Protein AF-0000000078268542 (afdb_homodimer)

Sequence (374 aa):
MSIPTPPLPGRAFLSVLSARRDEVWPELRPCLEEIMGRIDYESQPIPFNRTSYYDSELGTPIFRYILSFERPLPLDGLAEIKLGTNRLETRWAHDGRRLFNLDPGYITQERLVLATGKNFTHRVYLSLGIWADLTLIFQQGDWCDLPWTFPDYAAPEVKKHLTRIRDMYRDSLKHLTSSEDTPCPKVMSIPTPPLPGRAFLSVLSARRDEVWPELRPCLEEIMGRIDYESQPIPFNRTSYYDSELGTPIFRYILSFERPLPLDGLAEIKLGTNRLETRWAHDGRRLFNLDPGYITQERLVLATGKNFTHRVYLSLGIWADLTLIFQQGDWCDLPWTFPDYAAPEVKKHLTRIRDMYRDSLKHLTSSEDTPCPKV

Secondary structure (DSSP, 8-state):
-----PPPPEEEEEEEEES-HHHHHHHHHHHHHHHH--EEEEPPPEE--S--TTHHHH-SS-EEEEEEEEEEE-GGGHHHHHHHHHHHHHHH-BTTB-SEEEEEEEE-SSEEEEEESS--TT-EEEETTEEEEEEEEEETTEEEE-TT--HHHHSHHHHHHHHHHHHHHHHHHHHHHHTT-------/-----PPPPEEEEEEEEES-HHHHHHHHHHHHHHHH--EEEEPPPEE--S--TTHHHH-SS-EEEEEEEEEEE-GGGHHHHHHHHHHHHHHH-BTTB-SEEEEEEEE-SSEEEEEESS--TT-EEEETTEEEEEEEEEETTEEEE-TT--HHHHSHHHHHHHHHHHHHHHHHHHHHHHTT-------

pLDDT: mean 92.36, std 14.66, range [20.88, 98.94]

Organism: Desulfomicrobium norvegicum (strain DSM 1741 / NCIMB 8310) (NCBI:txid52561)

Radius of gyration: 23.14 Å; Cα contacts (8 Å, |Δi|>4): 693; chains: 2; bounding box: 66×66×57 Å

InterPro domains:
  IPR025529 Protein of unknown function DUF4416 [PF14385] (11-169)

Solvent-accessible surface area (backbone atoms only — not comparable to full-atom values): 20453 Å² total; per-residue (Å²): 131,71,68,57,47,76,71,78,56,24,32,33,31,34,41,35,37,26,38,48,51,86,77,45,40,82,64,46,51,61,55,50,29,70,72,51,30,54,72,72,44,69,54,70,83,35,82,50,76,88,61,68,83,53,38,85,45,36,38,75,71,34,28,32,36,46,35,33,27,67,40,73,29,54,65,68,46,48,46,60,51,39,52,52,46,49,50,53,36,59,71,60,34,52,96,87,24,34,53,44,48,73,45,36,33,32,36,45,87,30,27,36,37,35,48,38,32,60,90,52,57,82,43,46,68,51,43,91,21,23,21,35,37,76,39,33,30,44,54,97,90,37,81,39,77,46,98,78,38,51,66,73,65,65,31,69,78,47,44,53,52,51,51,53,53,40,52,52,45,58,58,53,50,58,59,59,68,63,63,62,77,64,76,74,77,84,126,130,71,69,56,48,77,72,79,56,25,33,34,32,35,41,36,36,26,39,49,51,84,76,45,42,82,64,45,51,60,54,50,29,70,74,51,30,54,72,73,43,69,54,69,81,35,81,51,78,89,62,68,83,55,38,87,46,36,38,75,70,34,30,33,36,46,36,33,28,66,41,73,28,54,65,69,46,50,45,60,51,38,52,51,45,50,51,53,35,60,71,60,33,52,97,86,24,34,54,46,48,73,45,36,33,35,37,45,89,30,28,36,35,35,48,36,33,61,90,53,58,82,43,47,67,50,42,92,22,24,22,35,36,76,41,32,29,44,54,94,91,38,82,40,77,45,97,79,38,51,67,74,66,64,31,67,77,46,44,53,53,50,51,52,52,39,52,53,44,57,57,52,49,60,58,59,68,62,61,61,77,62,77,74,75,84,125

Nearest PDB structures (foldseek):
  5etl-assembly2_B  TM=6.895E-01  e=1.664E-02  Escherichia coli
  5etl-assembly1_A  TM=6.608E-01  e=1.565E-02  Escherichia coli
  1cbk-assembly1_B  TM=5.691E-01  e=1.060E-01  Haemophilus influenzae
  5etl-assembly2_B  TM=6.899E-01  e=2.531E-02  Escherichia coli
  1cbk-assembly1_B  TM=5.692E-01  e=1.074E-01  Haemophilus influenzae

Foldseek 3Di:
DDDDDFDWFFWKKKKKKAAPCVVCVVPVQVLLCVLRNHWDDKDDWAFDDPDCVQCVQRNDDMTIMMIIHDDTHRQLCQQVSVVSVVVVQVVCGDPNGGRMDMWMWGDELFFTKTKDLDDDPQWDDRDPSIIIDGQWTDDPHATDGDPPHDVVCVDPVNRVVSSVVNVVRVVVVVVVVVPPPPDDPDD/DDDDDFDFFFWKKKKKKAAPCVVCVVPVQVLLCVLRNHWDDKDDWAFDDPDCVQCVQRNDDMTMMMIIHDDTHRQLCQQVSVVSVVVVQVVCGDPNGGRMDMWMWGDELFFTKTKDLDDDPQWDDRDPSIIIDRQWTDDPHATDGDPPHDVVCVDPVNRVVSSVVNVVRVVVVVVVVVPPPPDDPPD

Structure (mmCIF, N/CA/C/O backbone):
data_AF-0000000078268542-model_v1
#
loop_
_entity.id
_entity.type
_entity.pdbx_description
1 polymer 'DUF4416 domain-containing protein'
#
loop_
_atom_site.group_PDB
_atom_site.id
_atom_site.type_symbol
_atom_site.label_atom_id
_atom_site.label_alt_id
_atom_site.label_comp_id
_atom_site.label_asym_id
_atom_site.label_entity_id
_atom_site.label_seq_id
_atom_site.pdbx_PDB_ins_code
_atom_site.Cartn_x
_atom_site.Cartn_y
_atom_site.Cartn_z
_atom_site.occupancy
_atom_site.B_iso_or_equiv
_atom_site.auth_seq_id
_atom_site.auth_comp_id
_atom_site.auth_asym_id
_atom_site.auth_atom_id
_atom_site.pdbx_PDB_model_num
ATOM 1 N N . MET A 1 1 ? -13.594 16.312 4.277 1 78.56 1 MET A N 1
ATOM 2 C CA . MET A 1 1 ? -12.781 15.219 4.809 1 78.56 1 MET A CA 1
ATOM 3 C C . MET A 1 1 ? -13.266 13.875 4.27 1 78.56 1 MET A C 1
ATOM 5 O O . MET A 1 1 ? -14.469 13.664 4.094 1 78.56 1 MET A O 1
ATOM 9 N N . SER A 1 2 ? -12.234 13.078 3.82 1 79.12 2 SER A N 1
ATOM 10 C CA . SER A 1 2 ? -12.664 11.766 3.35 1 79.12 2 SER A CA 1
ATOM 11 C C . SER A 1 2 ? -13.156 10.898 4.504 1 79.12 2 SER A C 1
ATOM 13 O O . SER A 1 2 ? -12.594 10.938 5.602 1 79.12 2 SER A O 1
ATOM 15 N N . ILE A 1 3 ? -14.273 10.289 4.34 1 84.94 3 ILE A N 1
ATOM 16 C CA . ILE A 1 3 ? -14.812 9.344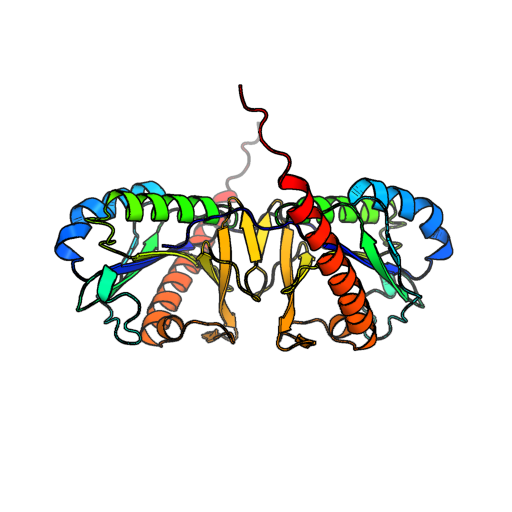 5.312 1 84.94 3 ILE A CA 1
ATOM 17 C C . ILE A 1 3 ? -14.359 7.93 4.969 1 84.94 3 ILE A C 1
ATOM 19 O O . ILE A 1 3 ? -14.734 7.383 3.932 1 84.94 3 ILE A O 1
ATOM 23 N N . PRO A 1 4 ? -13.562 7.367 5.875 1 93.06 4 PRO A N 1
ATOM 24 C CA . PRO A 1 4 ? -13.078 6.012 5.613 1 93.06 4 PRO A CA 1
ATOM 25 C C . PRO A 1 4 ? -14.203 4.988 5.523 1 93.06 4 PRO A C 1
ATOM 27 O O . PRO A 1 4 ? -15.094 4.969 6.375 1 93.06 4 PRO A O 1
ATOM 30 N N . THR A 1 5 ? -14.234 4.273 4.473 1 93.81 5 THR A N 1
ATOM 31 C CA . THR A 1 5 ? -15.188 3.189 4.258 1 93.81 5 THR A CA 1
ATOM 32 C C . THR A 1 5 ? -14.469 1.923 3.795 1 93.81 5 THR A C 1
ATOM 34 O O . THR A 1 5 ? -13.523 1.99 3.008 1 93.81 5 THR A O 1
ATOM 37 N N . PRO A 1 6 ? -14.984 0.835 4.355 1 93.69 6 PRO A N 1
ATOM 38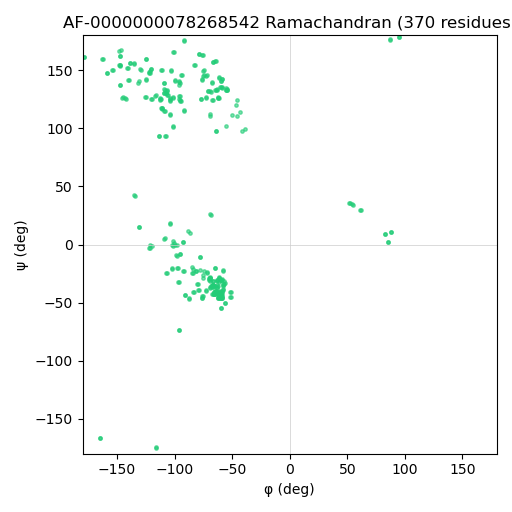 C CA . PRO A 1 6 ? -14.383 -0.399 3.842 1 93.69 6 PRO A CA 1
ATOM 39 C C . PRO A 1 6 ? -14.578 -0.568 2.336 1 93.69 6 PRO A C 1
ATOM 41 O O . PRO A 1 6 ? -15.672 -0.314 1.82 1 93.69 6 PRO A O 1
ATOM 44 N N . PRO A 1 7 ? -13.609 -0.925 1.68 1 96.38 7 PRO A N 1
ATOM 45 C CA . PRO A 1 7 ? -13.742 -1.131 0.235 1 96.38 7 PRO A CA 1
ATOM 46 C C . PRO A 1 7 ? -14.398 -2.465 -0.113 1 96.38 7 PRO A C 1
ATOM 48 O O . PRO A 1 7 ? -14.516 -3.346 0.743 1 96.38 7 PRO A O 1
ATOM 51 N N . LEU A 1 8 ? -14.836 -2.555 -1.343 1 96.25 8 LEU A N 1
ATOM 52 C CA . LEU A 1 8 ? -15.203 -3.861 -1.875 1 96.25 8 LEU A CA 1
ATOM 53 C C . LEU A 1 8 ? -14.008 -4.805 -1.89 1 96.25 8 LEU A C 1
ATOM 55 O O . LEU A 1 8 ? -12.867 -4.367 -2.09 1 96.25 8 LEU A O 1
ATOM 59 N N . PRO A 1 9 ? -14.258 -6.09 -1.61 1 97.44 9 PRO A N 1
ATOM 60 C CA . PRO A 1 9 ? -13.148 -7.039 -1.735 1 97.44 9 PRO A CA 1
ATOM 61 C C . PRO A 1 9 ? -12.641 -7.164 -3.168 1 97.44 9 PRO A C 1
ATOM 63 O O . PRO A 1 9 ? -13.312 -6.734 -4.109 1 97.44 9 PRO A O 1
ATOM 66 N N . GLY A 1 10 ? -11.414 -7.605 -3.354 1 98.12 10 GLY A N 1
ATOM 67 C CA . GLY A 1 10 ? -10.859 -7.906 -4.664 1 98.12 10 GLY A CA 1
ATOM 68 C C . GLY A 1 10 ? -11.047 -9.359 -5.074 1 98.12 10 GLY A C 1
ATOM 69 O O . GLY A 1 10 ? -11.617 -10.148 -4.324 1 98.12 10 GLY A O 1
ATOM 70 N N . ARG A 1 11 ? -10.633 -9.586 -6.281 1 98 11 ARG A N 1
ATOM 71 C CA . ARG A 1 11 ? -10.555 -10.953 -6.785 1 98 11 ARG A CA 1
ATOM 72 C C . ARG A 1 11 ? -9.156 -11.531 -6.605 1 98 11 ARG A C 1
ATOM 74 O O . ARG A 1 11 ? -8.172 -10.945 -7.074 1 98 11 ARG A O 1
ATOM 81 N N . ALA A 1 12 ? -9.133 -12.703 -5.883 1 98.56 12 ALA A N 1
ATOM 82 C CA . ALA A 1 12 ? -7.832 -13.328 -5.664 1 98.56 12 ALA A CA 1
ATOM 83 C C . ALA A 1 12 ? -7.215 -13.789 -6.984 1 98.56 12 ALA A C 1
ATOM 85 O O . ALA A 1 12 ? -7.906 -14.352 -7.836 1 98.56 12 ALA A O 1
ATOM 86 N N . PHE A 1 13 ? -6.031 -13.484 -7.168 1 98.69 13 PHE A N 1
ATOM 87 C CA . PHE A 1 13 ? -5.219 -13.758 -8.344 1 98.69 13 PHE A CA 1
ATOM 88 C C . PHE A 1 13 ? -3.951 -14.516 -7.969 1 98.69 13 PHE A C 1
ATOM 90 O O . PHE A 1 13 ? -3.359 -14.258 -6.918 1 98.69 13 PHE A O 1
ATOM 97 N N . LEU A 1 14 ? -3.498 -15.477 -8.781 1 98.88 14 LEU A N 1
ATOM 98 C CA . LEU A 1 14 ? -2.232 -16.172 -8.555 1 98.88 14 LEU A CA 1
ATOM 99 C C . LEU A 1 14 ? -1.528 -16.453 -9.875 1 98.88 14 LEU A C 1
ATOM 101 O O . LEU A 1 14 ? -2.135 -16.984 -10.805 1 98.88 14 LEU A O 1
ATOM 105 N N . SER A 1 15 ? -0.326 -16.031 -9.984 1 98.75 15 SER A N 1
ATOM 106 C CA . SER A 1 15 ? 0.572 -16.484 -11.047 1 98.75 15 SER A CA 1
ATOM 107 C C . SER A 1 15 ? 1.457 -17.625 -10.578 1 98.75 15 SER A C 1
ATOM 109 O O . SER A 1 15 ? 2.143 -17.516 -9.555 1 98.75 15 SER A O 1
ATOM 111 N N . VAL A 1 16 ? 1.424 -18.719 -11.266 1 98.25 16 VAL A N 1
ATOM 112 C CA . VAL A 1 16 ? 2.217 -19.906 -10.945 1 98.25 16 VAL A CA 1
ATOM 113 C C . VAL A 1 16 ? 3.277 -20.125 -12.023 1 98.25 16 VAL A C 1
ATOM 115 O O . VAL A 1 16 ? 2.965 -20.141 -13.219 1 98.25 16 VAL A O 1
ATOM 118 N N . LEU A 1 17 ? 4.48 -20.219 -11.648 1 97.5 17 LEU A N 1
ATOM 119 C CA . LEU A 1 17 ? 5.559 -20.656 -12.531 1 97.5 17 LEU A CA 1
ATOM 120 C C . LEU A 1 17 ? 6.023 -22.062 -12.172 1 97.5 17 LEU A C 1
ATOM 122 O O . LEU A 1 17 ? 6.273 -22.359 -11 1 97.5 17 LEU A O 1
ATOM 126 N N . SER A 1 18 ? 6.109 -22.875 -13.102 1 96.56 18 SER A N 1
ATOM 127 C CA . SER A 1 18 ? 6.574 -24.25 -12.859 1 96.56 18 SER A CA 1
ATOM 128 C C . SER A 1 18 ? 7.098 -24.891 -14.133 1 96.56 18 SER A C 1
ATOM 130 O O . SER A 1 18 ? 6.574 -24.625 -15.227 1 96.56 18 SER A O 1
ATOM 132 N N . ALA A 1 19 ? 8.086 -25.766 -13.984 1 95.75 19 ALA A N 1
ATOM 133 C CA . ALA A 1 19 ? 8.57 -26.578 -15.086 1 95.75 19 ALA A CA 1
ATOM 134 C C . ALA A 1 19 ? 7.961 -27.984 -15.047 1 95.75 19 ALA A C 1
ATOM 136 O O . ALA A 1 19 ? 8.07 -28.75 -16.016 1 95.75 19 ALA A O 1
ATOM 137 N N . ARG A 1 20 ? 7.273 -28.328 -13.992 1 93.06 20 ARG A N 1
ATOM 138 C CA . ARG A 1 20 ? 6.77 -29.688 -13.789 1 93.06 20 ARG A CA 1
ATOM 139 C C . ARG A 1 20 ? 5.32 -29.672 -13.312 1 93.06 20 ARG A C 1
ATOM 141 O O . ARG A 1 20 ? 4.965 -30.359 -12.352 1 93.06 20 ARG A O 1
ATOM 148 N N . ARG A 1 21 ? 4.605 -28.828 -13.938 1 92.06 21 ARG A N 1
ATOM 149 C CA . ARG A 1 21 ? 3.227 -28.594 -13.523 1 92.06 21 ARG A CA 1
ATOM 150 C C . ARG A 1 21 ? 2.455 -29.906 -13.414 1 92.06 21 ARG A C 1
ATOM 152 O O . ARG A 1 21 ? 1.755 -30.125 -12.43 1 92.06 21 ARG A O 1
ATOM 159 N N . ASP A 1 22 ? 2.539 -30.797 -14.328 1 92.62 22 ASP A N 1
ATOM 160 C CA . ASP A 1 22 ? 1.773 -32.031 -14.367 1 92.62 22 ASP A CA 1
ATOM 161 C C . ASP A 1 22 ? 2.076 -32.906 -13.141 1 92.62 22 ASP A C 1
ATOM 163 O O . ASP A 1 22 ? 1.203 -33.625 -12.656 1 92.62 22 ASP A O 1
ATOM 167 N N . GLU A 1 23 ? 3.232 -32.781 -12.641 1 92.88 23 GLU A N 1
ATOM 168 C CA . GLU A 1 23 ? 3.654 -33.562 -11.5 1 92.88 23 GLU A CA 1
ATOM 169 C C . GLU A 1 23 ? 3.113 -33 -10.195 1 92.88 23 GLU A C 1
ATOM 171 O O . GLU A 1 23 ? 2.73 -33.75 -9.289 1 92.88 23 GLU A O 1
ATOM 176 N N . VAL A 1 24 ? 3.008 -31.688 -10.141 1 93.88 24 VAL A N 1
ATOM 177 C CA . VAL A 1 24 ? 2.754 -31.062 -8.844 1 93.88 24 VAL A CA 1
ATOM 178 C C . VAL A 1 24 ? 1.282 -30.672 -8.742 1 93.88 24 VAL A C 1
ATOM 180 O O . VAL A 1 24 ? 0.736 -30.578 -7.637 1 93.88 24 VAL A O 1
ATOM 183 N N . TRP A 1 25 ? 0.607 -30.547 -9.836 1 95.94 25 TRP A N 1
ATOM 184 C CA . TRP A 1 25 ? -0.695 -29.891 -9.883 1 95.94 25 TRP A CA 1
ATOM 185 C C . TRP A 1 25 ? -1.741 -30.703 -9.125 1 95.94 25 TRP A C 1
ATOM 187 O O . TRP A 1 25 ? -2.557 -30.141 -8.391 1 95.94 25 TRP A O 1
ATOM 197 N N . PRO A 1 26 ? -1.771 -32 -9.258 1 96.44 26 PRO A N 1
ATOM 198 C CA . PRO A 1 26 ? -2.809 -32.781 -8.578 1 96.44 26 PRO A CA 1
ATOM 199 C C . PRO A 1 26 ? -2.82 -32.531 -7.066 1 96.44 26 PRO A C 1
ATOM 201 O O . PRO A 1 26 ? -3.887 -32.531 -6.445 1 96.44 26 PRO A O 1
ATOM 204 N N . GLU A 1 27 ? -1.685 -32.281 -6.496 1 95.75 27 GLU A N 1
ATOM 205 C CA . GLU A 1 27 ? -1.594 -32.094 -5.051 1 95.75 27 GLU A CA 1
ATOM 206 C C . GLU A 1 27 ? -1.601 -30.594 -4.703 1 95.75 27 GLU A C 1
ATOM 208 O O . GLU A 1 27 ? -2.1 -30.203 -3.646 1 95.75 27 GLU A O 1
ATOM 213 N N . LEU A 1 28 ? -1.061 -29.812 -5.57 1 97.19 28 LEU A N 1
ATOM 214 C CA . LEU A 1 28 ? -0.934 -28.375 -5.305 1 97.19 28 LEU A CA 1
ATOM 215 C C . LEU A 1 28 ? -2.291 -27.688 -5.395 1 97.19 28 LEU A C 1
ATOM 217 O O . LEU A 1 28 ? -2.6 -26.812 -4.582 1 97.19 28 LEU A O 1
ATOM 221 N N . ARG A 1 29 ? -3.098 -28.078 -6.352 1 97.81 29 ARG A N 1
ATOM 222 C CA . ARG A 1 29 ? -4.371 -27.422 -6.621 1 97.81 29 ARG A CA 1
ATOM 223 C C . ARG A 1 29 ? -5.258 -27.406 -5.383 1 97.81 29 ARG A C 1
ATOM 225 O O . ARG A 1 29 ? -5.723 -26.344 -4.953 1 97.81 29 ARG A O 1
ATOM 232 N N . PRO A 1 30 ? -5.473 -28.578 -4.688 1 98.19 30 PRO A N 1
ATOM 233 C CA . PRO A 1 30 ? -6.309 -28.531 -3.486 1 98.19 30 PRO A CA 1
ATOM 234 C C . PRO A 1 30 ? -5.715 -27.672 -2.381 1 98.19 30 PRO A C 1
ATOM 236 O O . PRO A 1 30 ? -6.453 -27.062 -1.6 1 98.19 30 PRO A O 1
ATOM 239 N N . CYS A 1 31 ? -4.441 -27.594 -2.299 1 98.19 31 CYS A N 1
ATOM 240 C CA . CYS A 1 31 ? -3.791 -26.75 -1.303 1 98.19 31 CYS A CA 1
ATOM 241 C C . CYS A 1 31 ? -4.066 -25.266 -1.568 1 98.19 31 CYS A C 1
ATOM 243 O O . CYS A 1 31 ? -4.355 -24.516 -0.641 1 98.19 31 CYS A O 1
ATOM 245 N N . LEU A 1 32 ? -3.98 -24.891 -2.854 1 98.56 32 LEU A N 1
ATOM 246 C CA . LEU A 1 32 ? -4.262 -23.516 -3.238 1 98.56 32 LEU A CA 1
ATOM 247 C C . LEU A 1 32 ? -5.715 -23.156 -2.951 1 98.56 32 LEU A C 1
ATOM 249 O O . LEU A 1 32 ? -6.004 -22.062 -2.465 1 98.56 32 LEU A O 1
ATOM 253 N N . GLU A 1 33 ? -6.605 -24.094 -3.225 1 98.69 33 GLU A N 1
ATOM 254 C CA . GLU A 1 33 ? -8.031 -23.859 -3.018 1 98.69 33 GLU A CA 1
ATOM 255 C C . GLU A 1 33 ? -8.367 -23.766 -1.532 1 98.69 33 GLU A C 1
ATOM 257 O O . GLU A 1 33 ? -9.297 -23.062 -1.143 1 98.69 33 GLU A O 1
ATOM 262 N N . GLU A 1 34 ? -7.617 -24.422 -0.742 1 98 34 GLU A N 1
ATOM 263 C CA . GLU A 1 34 ? -7.781 -24.297 0.703 1 98 34 GLU A CA 1
ATOM 264 C C . GLU A 1 34 ? -7.414 -22.891 1.181 1 98 34 GLU A C 1
ATOM 266 O O . GLU A 1 34 ? -8.062 -22.344 2.076 1 98 34 GLU A O 1
ATOM 271 N N . ILE A 1 35 ? -6.445 -22.328 0.547 1 97.81 35 ILE A N 1
ATOM 272 C CA . ILE A 1 35 ? -5.922 -21.031 0.96 1 97.81 35 ILE A CA 1
ATOM 273 C C . ILE A 1 35 ? -6.785 -19.922 0.379 1 97.81 35 ILE A C 1
ATOM 275 O O . ILE A 1 35 ? -7.109 -18.953 1.072 1 97.81 35 ILE A O 1
ATOM 279 N N . MET A 1 36 ? -7.238 -20.047 -0.905 1 98.06 36 MET A N 1
ATOM 280 C CA . MET A 1 36 ? -7.773 -18.875 -1.612 1 98.06 36 MET A CA 1
ATOM 281 C C . MET A 1 36 ? -9.203 -19.141 -2.074 1 98.06 36 MET A C 1
ATOM 283 O O . MET A 1 36 ? -9.867 -18.234 -2.572 1 98.06 36 MET A O 1
ATOM 287 N N . GLY A 1 37 ? -9.719 -20.344 -1.847 1 97.56 37 GLY A N 1
ATOM 288 C CA . GLY A 1 37 ? -11.031 -20.703 -2.357 1 97.56 37 GLY A CA 1
ATOM 289 C C . GLY A 1 37 ? -10.969 -21.438 -3.689 1 97.56 37 GLY A C 1
ATOM 290 O O . GLY A 1 37 ? -9.883 -21.625 -4.25 1 97.56 37 GLY A O 1
ATOM 291 N N . ARG A 1 38 ? -12.078 -21.812 -4.191 1 98.12 38 ARG A N 1
ATOM 292 C CA . ARG A 1 38 ? -12.18 -22.594 -5.414 1 98.12 38 ARG A CA 1
ATOM 293 C C . ARG A 1 38 ? -11.633 -21.828 -6.613 1 98.12 38 ARG A C 1
ATOM 295 O O . ARG A 1 38 ? -11.945 -20.656 -6.801 1 98.12 38 ARG A O 1
ATOM 302 N N . ILE A 1 39 ? -10.812 -22.5 -7.41 1 98.62 39 ILE A N 1
ATOM 303 C CA . ILE A 1 39 ? -10.305 -21.922 -8.648 1 98.62 39 ILE A CA 1
ATOM 304 C C . ILE A 1 39 ? -11.414 -21.859 -9.695 1 98.62 39 ILE A C 1
ATOM 306 O O . ILE A 1 39 ? -12.039 -22.891 -10.008 1 98.62 39 ILE A O 1
ATOM 310 N N . ASP A 1 40 ? -11.656 -20.688 -10.25 1 98.12 40 ASP A N 1
ATOM 311 C CA . ASP A 1 40 ? -12.742 -20.562 -11.211 1 98.12 40 ASP A CA 1
ATOM 312 C C . ASP A 1 40 ? -12.227 -20.094 -12.57 1 98.12 40 ASP A C 1
ATOM 314 O O . ASP A 1 40 ? -13.008 -19.875 -13.5 1 98.12 40 ASP A O 1
ATOM 318 N N . TYR A 1 41 ? -10.984 -19.859 -12.703 1 98.69 41 TYR A N 1
ATOM 319 C CA . TYR A 1 41 ? -10.312 -19.547 -13.961 1 98.69 41 TYR A CA 1
ATOM 320 C C . TYR A 1 41 ? -8.883 -20.078 -13.961 1 98.69 41 TYR A C 1
ATOM 322 O O . TYR A 1 41 ? -8.172 -19.969 -12.961 1 98.69 41 TYR A O 1
ATOM 330 N N . GLU A 1 42 ? -8.469 -20.609 -14.938 1 98.38 42 GLU A N 1
ATOM 331 C CA . GLU A 1 42 ? -7.113 -21.109 -15.172 1 98.38 42 GLU A CA 1
ATOM 332 C C . GLU A 1 42 ? -6.699 -20.938 -16.625 1 98.38 42 GLU A C 1
ATOM 334 O O . GLU A 1 42 ? -7.402 -21.391 -17.531 1 98.38 42 GLU A O 1
ATOM 339 N N . SER A 1 43 ? -5.637 -20.328 -16.828 1 98.5 43 SER A N 1
ATOM 340 C CA . SER A 1 43 ? -5.164 -20.109 -18.188 1 98.5 43 SER A CA 1
ATOM 341 C C . SER A 1 43 ? -4.582 -21.391 -18.781 1 98.5 43 SER A C 1
ATOM 343 O O . SER A 1 43 ? -4.266 -22.328 -18.047 1 98.5 43 SER A O 1
ATOM 345 N N . GLN A 1 44 ? -4.457 -21.359 -20.156 1 96.88 44 GLN A N 1
ATOM 346 C CA . GLN A 1 44 ? -3.527 -22.281 -20.797 1 96.88 44 GLN A CA 1
ATOM 347 C C . GLN A 1 44 ? -2.082 -21.953 -20.438 1 96.88 44 GLN A C 1
ATOM 349 O O . GLN A 1 44 ? -1.792 -20.859 -19.969 1 96.88 44 GLN A O 1
ATOM 354 N N . PRO A 1 45 ? -1.192 -22.969 -20.562 1 97.38 45 PRO A N 1
ATOM 355 C CA . PRO A 1 45 ? 0.21 -22.672 -20.266 1 97.38 45 PRO A CA 1
ATOM 356 C C . PRO A 1 45 ? 0.76 -21.5 -21.078 1 97.38 45 PRO A C 1
ATOM 358 O O . PRO A 1 45 ? 0.506 -21.406 -22.281 1 97.38 45 PRO A O 1
ATOM 361 N N . ILE A 1 46 ? 1.428 -20.594 -20.406 1 97.31 46 ILE A N 1
ATOM 362 C CA . ILE A 1 46 ? 2.105 -19.469 -21.047 1 97.31 46 ILE A CA 1
ATOM 363 C C . ILE A 1 46 ? 3.617 -19.641 -20.938 1 97.31 46 ILE A C 1
ATOM 365 O O . ILE A 1 46 ? 4.168 -19.672 -19.828 1 97.31 46 ILE A O 1
ATOM 369 N N . PRO A 1 47 ? 4.266 -19.766 -22.047 1 96.19 47 PRO A N 1
ATOM 370 C CA . PRO A 1 47 ? 5.719 -19.906 -21.969 1 96.19 47 PRO A CA 1
ATOM 371 C C . PRO A 1 47 ? 6.367 -18.75 -21.188 1 96.19 47 PRO A C 1
ATOM 373 O O . PRO A 1 47 ? 6.016 -17.594 -21.391 1 96.19 47 PRO A O 1
ATOM 376 N N . PHE A 1 48 ? 7.242 -19.078 -20.281 1 96.06 48 PHE A N 1
ATOM 377 C CA . PHE A 1 48 ? 7.984 -18.109 -19.5 1 96.06 48 PHE A CA 1
ATOM 378 C C . PHE A 1 48 ? 9.445 -18.047 -19.938 1 96.06 48 PHE A C 1
ATOM 380 O O . PHE A 1 48 ? 10.281 -18.797 -19.422 1 96.06 48 PHE A O 1
ATOM 387 N N . ASN A 1 49 ? 9.789 -17.156 -20.828 1 90.06 49 ASN A N 1
ATOM 388 C CA . ASN A 1 49 ? 11.117 -17.109 -21.438 1 90.06 49 ASN A CA 1
ATOM 389 C C . ASN A 1 49 ? 11.711 -15.711 -21.391 1 90.06 49 ASN A C 1
ATOM 391 O O . ASN A 1 49 ? 12.664 -15.414 -22.109 1 90.06 49 ASN A O 1
ATOM 395 N N . ARG A 1 50 ? 11.188 -14.812 -20.609 1 86.5 50 ARG A N 1
ATOM 396 C CA . ARG A 1 50 ? 11.641 -13.422 -20.562 1 86.5 50 ARG A CA 1
ATOM 397 C C . ARG A 1 50 ? 12.844 -13.273 -19.641 1 86.5 50 ARG A C 1
ATOM 399 O O . ARG A 1 50 ? 13.547 -12.258 -19.688 1 86.5 50 ARG A O 1
ATOM 406 N N . THR A 1 51 ? 13.008 -14.203 -18.766 1 86.31 51 THR A N 1
ATOM 407 C CA . THR A 1 51 ? 14.117 -14.203 -17.812 1 86.31 51 THR A CA 1
ATOM 408 C C . THR A 1 51 ? 14.555 -15.633 -17.5 1 86.31 51 THR A C 1
ATOM 410 O O . THR A 1 51 ? 13.797 -16.578 -17.688 1 86.31 51 THR A O 1
ATOM 413 N N . SER A 1 52 ? 15.82 -15.703 -17.125 1 90 52 SER A N 1
ATOM 414 C CA . SER A 1 52 ? 16.312 -17 -16.672 1 90 52 SER A CA 1
ATOM 415 C C . SER A 1 52 ? 16.438 -17.047 -15.148 1 90 52 SER A C 1
ATOM 417 O O . SER A 1 52 ? 17.078 -17.938 -14.594 1 90 52 SER A O 1
ATOM 419 N N . TYR A 1 53 ? 15.789 -16.172 -14.547 1 89.06 53 TYR A N 1
ATOM 420 C CA . TYR A 1 53 ? 15.914 -15.945 -13.109 1 89.06 53 TYR A CA 1
ATOM 421 C C . TYR A 1 53 ? 15.578 -17.203 -12.328 1 89.06 53 TYR A C 1
ATOM 423 O O . TYR A 1 53 ? 16.25 -17.531 -11.344 1 89.06 53 TYR A O 1
ATOM 431 N N . TYR A 1 54 ? 14.578 -17.906 -12.797 1 91.94 54 TYR A N 1
ATOM 432 C CA . TYR A 1 54 ? 14.055 -19.031 -12.023 1 91.94 54 TYR A CA 1
ATOM 433 C C . TYR A 1 54 ? 14.586 -20.359 -12.562 1 91.94 54 TYR A C 1
ATOM 435 O O . TYR A 1 54 ? 14.305 -21.422 -11.992 1 91.94 54 TYR A O 1
ATOM 443 N N . ASP A 1 55 ? 15.414 -20.375 -13.555 1 92.75 55 ASP A N 1
ATOM 444 C CA . ASP A 1 55 ? 15.773 -21.594 -14.266 1 92.75 55 ASP A CA 1
ATOM 445 C C . ASP A 1 55 ? 16.469 -22.578 -13.336 1 92.75 55 ASP A C 1
ATOM 447 O O . ASP A 1 55 ? 16.172 -23.781 -13.367 1 92.75 55 ASP A O 1
ATOM 451 N N . SER A 1 56 ? 17.359 -22.047 -12.508 1 90 56 SER A N 1
ATOM 452 C CA . SER A 1 56 ? 18.156 -22.922 -11.656 1 90 56 SER A CA 1
ATOM 453 C C . SER A 1 56 ? 17.312 -23.578 -10.57 1 90 56 SER A C 1
ATOM 455 O O . SER A 1 56 ? 17.531 -24.734 -10.211 1 90 56 SER A O 1
ATOM 457 N N . GLU A 1 57 ? 16.297 -22.875 -10.211 1 90.69 57 GLU A N 1
ATOM 458 C CA . GLU A 1 57 ? 15.484 -23.375 -9.109 1 90.69 57 GLU A CA 1
ATOM 459 C C . GLU A 1 57 ? 14.344 -24.25 -9.609 1 90.69 57 GLU A C 1
ATOM 461 O O . GLU A 1 57 ? 14.141 -25.359 -9.109 1 90.69 57 GLU A O 1
ATOM 466 N N . LEU A 1 58 ? 13.664 -23.891 -10.625 1 93.62 58 LEU A N 1
ATOM 467 C CA . LEU A 1 58 ? 12.414 -24.531 -11.039 1 93.62 58 LEU A CA 1
ATOM 468 C C . LEU A 1 58 ? 12.664 -25.562 -12.125 1 93.62 58 LEU A C 1
ATOM 470 O O . LEU A 1 58 ? 11.812 -26.422 -12.375 1 93.62 58 LEU A O 1
ATOM 474 N N . GLY A 1 59 ? 13.797 -25.438 -12.797 1 92.25 59 GLY A N 1
ATOM 475 C CA . GLY A 1 59 ? 14.023 -26.219 -14.008 1 92.25 59 GLY A CA 1
ATOM 476 C C . GLY A 1 59 ? 13.484 -25.547 -15.258 1 92.25 59 GLY A C 1
ATOM 477 O O . GLY A 1 59 ? 13.008 -24.422 -15.203 1 92.25 59 GLY A O 1
ATOM 478 N N . THR A 1 60 ? 13.742 -26.188 -16.344 1 94.5 60 THR A N 1
ATOM 479 C CA . THR A 1 60 ? 13.289 -25.672 -17.625 1 94.5 60 THR A CA 1
ATOM 480 C C . THR A 1 60 ? 12.672 -26.797 -18.469 1 94.5 60 THR A C 1
ATOM 482 O O . THR A 1 60 ? 13.008 -27.969 -18.281 1 94.5 60 THR A O 1
ATOM 485 N N . PRO A 1 61 ? 11.781 -26.484 -19.406 1 96.5 61 PRO A N 1
ATOM 486 C CA . PRO A 1 61 ? 11.203 -25.156 -19.672 1 96.5 61 PRO A CA 1
ATOM 487 C C . PRO A 1 61 ? 10.156 -24.766 -18.625 1 96.5 61 PRO A C 1
ATOM 489 O O . PRO A 1 61 ? 9.414 -25.625 -18.141 1 96.5 61 PRO A O 1
ATOM 492 N N . ILE A 1 62 ? 10.117 -23.484 -18.328 1 97.25 62 ILE A N 1
ATOM 493 C CA . ILE A 1 62 ? 9.164 -22.969 -17.359 1 97.25 62 ILE A CA 1
ATOM 494 C C . ILE A 1 62 ? 7.918 -22.453 -18.062 1 97.25 62 ILE A C 1
ATOM 496 O O . ILE A 1 62 ? 8.016 -21.797 -19.109 1 97.25 62 ILE A O 1
ATOM 500 N N . PHE A 1 63 ? 6.762 -22.734 -17.5 1 97.69 63 PHE A N 1
ATOM 501 C CA . PHE A 1 63 ? 5.496 -22.188 -17.953 1 97.69 63 PHE A CA 1
ATOM 502 C C . PHE A 1 63 ? 4.793 -21.438 -16.828 1 97.69 63 PHE A C 1
ATOM 504 O O . PHE A 1 63 ? 4.934 -21.781 -15.664 1 97.69 63 PHE A O 1
ATOM 511 N N . ARG A 1 64 ? 4.051 -20.406 -17.234 1 97.94 64 ARG A N 1
ATOM 512 C CA . ARG A 1 64 ? 3.205 -19.656 -16.312 1 97.94 64 ARG A CA 1
ATOM 513 C C . ARG A 1 64 ? 1.752 -20.109 -16.406 1 97.94 64 ARG A C 1
ATOM 515 O O . ARG A 1 64 ? 1.255 -20.375 -17.516 1 97.94 64 ARG A O 1
ATOM 522 N N . TYR A 1 65 ? 1.09 -20.172 -15.328 1 98.38 65 TYR A N 1
ATOM 523 C CA . TYR A 1 65 ? -0.352 -20.375 -15.227 1 98.38 65 TYR A CA 1
ATOM 524 C C . TYR A 1 65 ? -0.997 -19.266 -14.398 1 98.38 65 TYR A C 1
ATOM 526 O O . TYR A 1 65 ? -0.564 -19 -13.273 1 98.38 65 TYR A O 1
ATOM 534 N N . ILE A 1 66 ? -1.972 -18.656 -14.961 1 98.69 66 ILE A N 1
ATOM 535 C CA . ILE A 1 66 ? -2.701 -17.594 -14.289 1 98.69 66 ILE A CA 1
ATOM 536 C C . ILE A 1 66 ? -4.023 -18.141 -13.75 1 98.69 66 ILE A C 1
ATOM 538 O O . ILE A 1 66 ? -4.812 -18.719 -14.492 1 98.69 66 ILE A O 1
ATOM 542 N N . LEU A 1 67 ? -4.203 -17.906 -12.461 1 98.81 67 LEU A N 1
ATOM 543 C CA . LEU A 1 67 ? -5.387 -18.438 -11.789 1 98.81 67 LEU A CA 1
ATOM 544 C C . LEU A 1 67 ? -6.203 -17.312 -11.164 1 98.81 67 LEU A C 1
ATOM 546 O O . LEU A 1 67 ? -5.641 -16.297 -10.734 1 98.81 67 LEU A O 1
ATOM 550 N N . SER A 1 68 ? -7.48 -17.484 -11.133 1 98.75 68 SER A N 1
ATOM 551 C CA . SER A 1 68 ? -8.406 -16.688 -10.336 1 98.75 68 SER A CA 1
ATOM 552 C C . SER A 1 68 ? -9.266 -17.562 -9.43 1 98.75 68 SER A C 1
ATOM 554 O O . SER A 1 68 ? -9.359 -18.766 -9.648 1 98.75 68 SER A O 1
ATOM 556 N N . PHE A 1 69 ? -9.828 -16.969 -8.375 1 98.5 69 PHE A N 1
ATOM 557 C CA . PHE A 1 69 ? -10.539 -17.703 -7.344 1 98.5 69 PHE A CA 1
ATOM 558 C C . PHE A 1 69 ? -11.914 -17.094 -7.082 1 98.5 69 PHE A C 1
ATOM 560 O O . PHE A 1 69 ? -12.062 -15.867 -7.113 1 98.5 69 PHE A O 1
ATOM 567 N N . GLU A 1 70 ? -12.797 -17.906 -6.695 1 94.38 70 GLU A N 1
ATOM 568 C CA . GLU A 1 70 ? -14.203 -17.5 -6.574 1 94.38 70 GLU A CA 1
ATOM 569 C C . GLU A 1 70 ? -14.445 -16.719 -5.289 1 94.38 70 GLU A C 1
ATOM 571 O O . GLU A 1 70 ? -15.25 -15.781 -5.273 1 94.38 70 GLU A O 1
ATOM 576 N N . ARG A 1 71 ? -13.812 -17.125 -4.227 1 93.75 71 ARG A N 1
ATOM 577 C CA . ARG A 1 71 ? -14.008 -16.484 -2.93 1 93.75 71 ARG A CA 1
ATOM 578 C C . ARG A 1 71 ? -13.461 -15.055 -2.934 1 93.75 71 ARG A C 1
ATOM 580 O O . ARG A 1 71 ? -12.289 -14.836 -3.252 1 93.75 71 ARG A O 1
ATOM 587 N N . PRO A 1 72 ? -14.32 -14.055 -2.594 1 95.88 72 PRO A N 1
ATOM 588 C CA . PRO A 1 72 ? -13.812 -12.68 -2.506 1 95.88 72 PRO A CA 1
ATOM 589 C C . PRO A 1 72 ? -12.68 -12.531 -1.497 1 95.88 72 PRO A C 1
ATOM 591 O O . PRO A 1 72 ? -12.695 -13.164 -0.441 1 95.88 72 PRO A O 1
ATOM 594 N N . LEU A 1 73 ? -11.727 -11.719 -1.833 1 97.56 73 LEU A N 1
ATOM 595 C CA . LEU A 1 73 ? -10.578 -11.477 -0.964 1 97.56 73 LEU A CA 1
ATOM 596 C C . LEU A 1 73 ? -10.641 -10.07 -0.367 1 97.56 73 LEU A C 1
ATOM 598 O O . LEU A 1 73 ? -10.531 -9.078 -1.089 1 97.56 73 LEU A O 1
ATOM 602 N N . PRO A 1 74 ? -10.805 -10.016 0.999 1 98.06 74 PRO A N 1
ATOM 603 C CA . PRO A 1 74 ? -10.594 -8.688 1.582 1 98.06 74 PRO A CA 1
ATOM 604 C C . PRO A 1 74 ? -9.234 -8.086 1.218 1 98.06 74 PRO A C 1
ATOM 606 O O . PRO A 1 74 ? -8.219 -8.781 1.251 1 98.06 74 PRO A O 1
ATOM 609 N N . LEU A 1 75 ? -9.203 -6.797 0.815 1 98.38 75 LEU A N 1
ATOM 610 C CA . LEU A 1 75 ? -7.973 -6.199 0.298 1 98.38 75 LEU A CA 1
ATOM 611 C C . LEU A 1 75 ? -6.867 -6.23 1.349 1 98.38 75 LEU A C 1
ATOM 613 O O . LEU A 1 75 ? -5.688 -6.301 1.009 1 98.38 75 LEU A O 1
ATOM 617 N N . ASP A 1 76 ? -7.156 -6.172 2.631 1 97.94 76 ASP A N 1
ATOM 618 C CA . ASP A 1 76 ? -6.152 -6.223 3.688 1 97.94 76 ASP A CA 1
ATOM 619 C C . ASP A 1 76 ? -5.828 -7.668 4.066 1 97.94 76 ASP A C 1
ATOM 621 O O . ASP A 1 76 ? -5.172 -7.914 5.082 1 97.94 76 ASP A O 1
ATOM 625 N N . GLY A 1 77 ? -6.289 -8.656 3.316 1 98.19 77 GLY A N 1
ATOM 626 C CA . GLY A 1 77 ? -6.02 -10.062 3.564 1 98.19 77 GLY A CA 1
ATOM 627 C C . GLY A 1 77 ? -4.891 -10.617 2.711 1 98.19 77 GLY A C 1
ATOM 628 O O . GLY A 1 77 ? -4.523 -11.781 2.84 1 98.19 77 GLY A O 1
ATOM 629 N N . LEU A 1 78 ? -4.328 -9.828 1.887 1 98.62 78 LEU A N 1
ATOM 630 C CA . LEU A 1 78 ? -3.359 -10.281 0.896 1 98.62 78 LEU A CA 1
ATOM 631 C C . LEU A 1 78 ? -2.1 -10.812 1.571 1 98.62 78 LEU A C 1
ATOM 633 O O . LEU A 1 78 ? -1.486 -11.773 1.09 1 98.62 78 LEU A O 1
ATOM 637 N N . ALA A 1 79 ? -1.702 -10.172 2.701 1 98.5 79 ALA A N 1
ATOM 638 C CA . ALA A 1 79 ? -0.49 -10.594 3.4 1 98.5 79 ALA A CA 1
ATOM 639 C C . ALA A 1 79 ? -0.593 -12.047 3.855 1 98.5 79 ALA A C 1
ATOM 641 O O . ALA A 1 79 ? 0.354 -12.82 3.701 1 98.5 79 ALA A O 1
ATOM 642 N N . GLU A 1 80 ? -1.736 -12.414 4.379 1 98.31 80 GLU A N 1
ATOM 643 C CA . GLU A 1 80 ? -1.941 -13.781 4.844 1 98.31 80 GLU A CA 1
ATOM 644 C C . GLU A 1 80 ? -1.876 -14.773 3.682 1 98.31 80 GLU A C 1
ATOM 646 O O . GLU A 1 80 ? -1.344 -15.875 3.828 1 98.31 80 GLU A O 1
ATOM 651 N N . ILE A 1 81 ? -2.443 -14.391 2.547 1 98.5 81 ILE A N 1
ATOM 652 C CA . ILE A 1 81 ? -2.4 -15.242 1.359 1 98.5 81 ILE A CA 1
ATOM 653 C C . ILE A 1 81 ? -0.95 -15.469 0.943 1 98.5 81 ILE A C 1
ATOM 655 O O . ILE A 1 81 ? -0.561 -16.594 0.629 1 98.5 81 ILE A O 1
ATOM 659 N N . LYS A 1 82 ? -0.15 -14.398 0.931 1 98.56 82 LYS A N 1
ATOM 660 C CA . LYS A 1 82 ? 1.258 -14.516 0.559 1 98.56 82 LYS A CA 1
ATOM 661 C C . LYS A 1 82 ? 2.002 -15.461 1.495 1 98.56 82 LYS A C 1
ATOM 663 O O . LYS A 1 82 ? 2.785 -16.297 1.045 1 98.56 82 LYS A O 1
ATOM 668 N N . LEU A 1 83 ? 1.767 -15.305 2.789 1 98.31 83 LEU A N 1
ATOM 669 C CA . LEU A 1 83 ? 2.406 -16.188 3.754 1 98.31 83 LEU A CA 1
ATOM 670 C C . LEU A 1 83 ? 1.998 -17.641 3.512 1 98.31 83 LEU A C 1
ATOM 672 O O . LEU A 1 83 ? 2.824 -18.547 3.627 1 98.31 83 LEU A O 1
ATOM 676 N N . GLY A 1 84 ? 0.721 -17.859 3.203 1 97.88 84 GLY A N 1
ATOM 677 C CA . GLY A 1 84 ? 0.252 -19.203 2.881 1 97.88 84 GLY A CA 1
ATOM 678 C C . GLY A 1 84 ? 0.944 -19.797 1.671 1 97.88 84 GLY A C 1
ATOM 679 O O . GLY A 1 84 ? 1.353 -20.953 1.695 1 97.88 84 GLY A O 1
ATOM 680 N N . THR A 1 85 ? 1.066 -19.016 0.615 1 98 85 THR A N 1
ATOM 681 C CA . THR A 1 85 ? 1.712 -19.516 -0.596 1 98 85 THR A CA 1
ATOM 682 C C . THR A 1 85 ? 3.199 -19.75 -0.358 1 98 85 THR A C 1
ATOM 684 O O . THR A 1 85 ? 3.781 -20.688 -0.913 1 98 85 THR A O 1
ATOM 687 N N . ASN A 1 86 ? 3.838 -18.859 0.478 1 97.12 86 ASN A N 1
ATOM 688 C CA . ASN A 1 86 ? 5.23 -19.094 0.85 1 97.12 86 ASN A CA 1
ATOM 689 C C . ASN A 1 86 ? 5.41 -20.438 1.55 1 97.12 86 ASN A C 1
ATOM 691 O O . ASN A 1 86 ? 6.363 -21.156 1.271 1 97.12 86 ASN A O 1
ATOM 695 N N . ARG A 1 87 ? 4.52 -20.703 2.488 1 96.44 87 ARG A N 1
ATOM 696 C CA . ARG A 1 87 ? 4.582 -21.953 3.215 1 96.44 87 ARG A CA 1
ATOM 697 C C . ARG A 1 87 ? 4.473 -23.141 2.262 1 96.44 87 ARG A C 1
ATOM 699 O O . ARG A 1 87 ? 5.168 -24.156 2.43 1 96.44 87 ARG A O 1
ATOM 706 N N . LEU A 1 88 ? 3.611 -23.047 1.284 1 96.38 88 LEU A N 1
ATOM 707 C CA . LEU A 1 88 ? 3.457 -24.109 0.302 1 96.38 88 LEU A CA 1
ATOM 708 C C . LEU A 1 88 ? 4.746 -24.312 -0.49 1 96.38 88 LEU A C 1
ATOM 710 O O . LEU A 1 88 ? 5.184 -25.453 -0.691 1 96.38 88 LEU A O 1
ATOM 714 N N . GLU A 1 89 ? 5.359 -23.203 -0.948 1 96.12 89 GLU A N 1
ATOM 715 C CA . GLU A 1 89 ? 6.617 -23.297 -1.685 1 96.12 89 GLU A CA 1
ATOM 716 C C . GLU A 1 89 ? 7.699 -23.969 -0.846 1 96.12 89 GLU A C 1
ATOM 718 O O . GLU A 1 89 ? 8.414 -24.844 -1.335 1 96.12 89 GLU A O 1
ATOM 723 N N . THR A 1 90 ? 7.793 -23.562 0.413 1 94.12 90 THR A N 1
ATOM 724 C CA . THR A 1 90 ? 8.812 -24.078 1.318 1 94.12 90 THR A CA 1
ATOM 725 C C . THR A 1 90 ? 8.594 -25.562 1.594 1 94.12 90 THR A C 1
ATOM 727 O O . THR A 1 90 ? 9.539 -26.359 1.571 1 94.12 90 THR A O 1
ATOM 730 N N . ARG A 1 91 ? 7.387 -25.938 1.801 1 92.31 91 ARG A N 1
ATOM 731 C CA . ARG A 1 91 ? 7.027 -27.312 2.115 1 92.31 91 ARG A CA 1
ATOM 732 C C . ARG A 1 91 ? 7.387 -28.25 0.964 1 92.31 91 ARG A C 1
ATOM 734 O O . ARG A 1 91 ? 7.781 -29.391 1.188 1 92.31 91 ARG A O 1
ATOM 741 N N . TRP A 1 92 ? 7.273 -27.828 -0.225 1 92.56 92 TRP A N 1
ATOM 742 C CA . TRP A 1 92 ? 7.438 -28.688 -1.395 1 92.56 92 TRP A CA 1
ATOM 743 C C . TRP A 1 92 ? 8.859 -28.594 -1.94 1 92.56 92 TRP A C 1
ATOM 745 O O . TRP A 1 92 ? 9.227 -29.344 -2.857 1 92.56 92 TRP A O 1
ATOM 755 N N . ALA A 1 93 ? 9.57 -27.672 -1.38 1 90.69 93 ALA A N 1
ATOM 756 C CA . ALA A 1 93 ? 10.938 -27.516 -1.878 1 90.69 93 ALA A CA 1
ATOM 757 C C . ALA A 1 93 ? 11.727 -28.797 -1.711 1 90.69 93 ALA A C 1
ATOM 759 O O . ALA A 1 93 ? 11.578 -29.5 -0.711 1 90.69 93 ALA A O 1
ATOM 760 N N . HIS A 1 94 ? 12.453 -29.156 -2.754 1 86 94 HIS A N 1
ATOM 761 C CA . HIS A 1 94 ? 13.352 -30.312 -2.742 1 86 94 HIS A CA 1
ATOM 762 C C . HIS A 1 94 ? 14.812 -29.875 -2.842 1 86 94 HIS A C 1
ATOM 764 O O . HIS A 1 94 ? 15.188 -29.172 -3.783 1 86 94 HIS A O 1
ATOM 770 N N . ASP A 1 95 ? 15.617 -30.312 -1.845 1 85.5 95 ASP A N 1
ATOM 771 C CA . ASP A 1 95 ? 17.031 -29.969 -1.791 1 85.5 95 ASP A CA 1
ATOM 772 C C . ASP A 1 95 ? 17.234 -28.469 -1.913 1 85.5 95 ASP A C 1
ATOM 774 O O . ASP A 1 95 ? 18.062 -28 -2.703 1 85.5 95 ASP A O 1
ATOM 778 N N . GLY A 1 96 ? 16.375 -27.766 -1.374 1 80.38 96 GLY A N 1
ATOM 779 C CA . GLY A 1 96 ? 16.5 -26.312 -1.32 1 80.38 96 GLY A CA 1
ATOM 780 C C . GLY A 1 96 ? 15.984 -25.625 -2.564 1 80.38 96 GLY A C 1
ATOM 781 O O . GLY A 1 96 ? 16.109 -24.406 -2.701 1 80.38 96 GLY A O 1
ATOM 782 N N . ARG A 1 97 ? 15.477 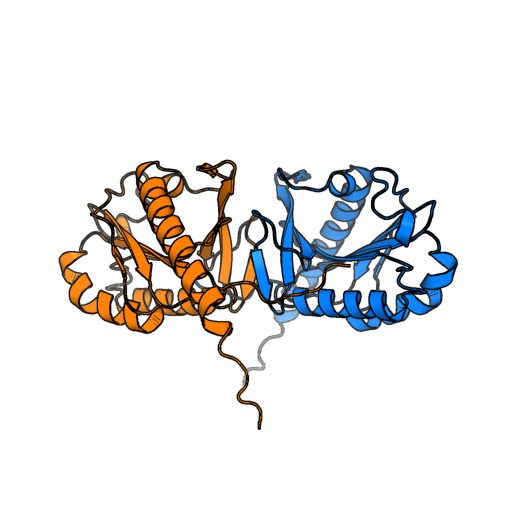-26.453 -3.441 1 88.44 97 ARG A N 1
ATOM 783 C CA . ARG A 1 97 ? 14.961 -25.875 -4.684 1 88.44 97 ARG A CA 1
ATOM 784 C C . ARG A 1 97 ? 13.438 -25.953 -4.727 1 88.44 97 ARG A C 1
ATOM 786 O O . ARG A 1 97 ? 12.844 -27 -4.484 1 88.44 97 ARG A O 1
ATOM 793 N N . ARG A 1 98 ? 12.852 -24.859 -5.102 1 91.69 98 ARG A N 1
ATOM 794 C CA . ARG A 1 98 ? 11.398 -24.812 -5.227 1 91.69 98 ARG A CA 1
ATOM 795 C C . ARG A 1 98 ? 10.93 -25.547 -6.484 1 91.69 98 ARG A C 1
ATOM 797 O O . ARG A 1 98 ? 11.641 -25.578 -7.488 1 91.69 98 ARG A O 1
ATOM 804 N N . LEU A 1 99 ? 9.766 -26.094 -6.441 1 93.69 99 LEU A N 1
ATOM 805 C CA . LEU A 1 99 ? 9.148 -26.766 -7.582 1 93.69 99 LEU A CA 1
ATOM 806 C C . LEU A 1 99 ? 8.266 -25.797 -8.375 1 93.69 99 LEU A C 1
ATOM 808 O O . LEU A 1 99 ? 7.98 -26.047 -9.547 1 93.69 99 LEU A O 1
ATOM 812 N N . PHE A 1 100 ? 7.863 -24.812 -7.73 1 96.25 100 PHE A N 1
ATOM 813 C CA . PHE A 1 100 ? 7.008 -23.781 -8.312 1 96.25 100 PHE A CA 1
ATOM 814 C C . PHE A 1 100 ? 7.188 -22.453 -7.586 1 96.25 100 PHE A C 1
ATOM 816 O O . PHE A 1 100 ? 7.637 -22.422 -6.438 1 96.25 100 PHE A O 1
ATOM 823 N N . ASN A 1 101 ? 6.988 -21.422 -8.312 1 96.25 101 ASN A N 1
ATOM 824 C CA . ASN A 1 101 ? 6.887 -20.062 -7.762 1 96.25 101 ASN A CA 1
ATOM 825 C C . ASN A 1 101 ? 5.441 -19.578 -7.73 1 96.25 101 ASN A C 1
ATOM 827 O O . ASN A 1 101 ? 4.73 -19.672 -8.734 1 96.25 101 ASN A O 1
ATOM 831 N N . LEU A 1 102 ? 5.012 -19.172 -6.57 1 97.88 102 LEU A N 1
ATOM 832 C CA . LEU A 1 102 ? 3.65 -18.672 -6.395 1 97.88 102 LEU A CA 1
ATOM 833 C C . LEU A 1 102 ? 3.652 -17.172 -6.113 1 97.88 102 LEU A C 1
ATOM 835 O O . LEU A 1 102 ? 4.168 -16.734 -5.086 1 97.88 102 LEU A O 1
ATOM 839 N N . ASP A 1 103 ? 3.064 -16.422 -6.992 1 98 103 ASP A N 1
ATOM 840 C CA . ASP A 1 103 ? 2.957 -14.977 -6.836 1 98 103 ASP A CA 1
ATOM 841 C C . ASP A 1 103 ? 1.501 -14.547 -6.648 1 98 103 ASP A C 1
ATOM 843 O O . ASP A 1 103 ? 0.803 -14.266 -7.625 1 98 103 ASP A O 1
ATOM 847 N N . PRO A 1 104 ? 1.093 -14.438 -5.469 1 98.81 104 PRO A N 1
ATOM 848 C CA . PRO A 1 104 ? -0.304 -14.062 -5.23 1 98.81 104 PRO A CA 1
ATOM 849 C C . PRO A 1 104 ? -0.532 -12.555 -5.309 1 98.81 104 PRO A C 1
ATOM 851 O O . PRO A 1 104 ? 0.397 -11.773 -5.086 1 98.81 104 PRO A O 1
ATOM 854 N N . GLY A 1 105 ? -1.739 -12.188 -5.625 1 98.81 105 GLY A N 1
ATOM 855 C CA . GLY A 1 105 ? -2.23 -10.812 -5.633 1 98.81 105 GLY A CA 1
ATOM 856 C C . GLY A 1 105 ? -3.744 -10.727 -5.684 1 98.81 105 GLY A C 1
ATOM 857 O O . GLY A 1 105 ? -4.441 -11.688 -5.355 1 98.81 105 GLY A O 1
ATOM 858 N N . TYR A 1 106 ? -4.23 -9.57 -5.969 1 98.88 106 TYR A N 1
ATOM 859 C CA . TYR A 1 106 ? -5.652 -9.391 -6.234 1 98.88 106 TYR A CA 1
ATOM 860 C C . TYR A 1 106 ? -5.871 -8.438 -7.402 1 98.88 106 TYR A C 1
ATOM 862 O O . TYR A 1 106 ? -4.996 -7.641 -7.73 1 98.88 106 TYR A O 1
ATOM 870 N N . ILE A 1 107 ? -7.02 -8.617 -7.992 1 98.75 107 ILE A N 1
ATOM 871 C CA . ILE A 1 107 ? -7.496 -7.75 -9.07 1 98.75 107 ILE A CA 1
ATOM 872 C C . ILE A 1 107 ? -8.773 -7.039 -8.625 1 98.75 107 ILE A C 1
ATOM 874 O O . ILE A 1 107 ? -9.672 -7.66 -8.062 1 98.75 107 ILE A O 1
ATOM 878 N N . THR A 1 108 ? -8.758 -5.738 -8.766 1 98.19 108 THR A N 1
ATOM 879 C CA . THR A 1 108 ? -9.969 -4.93 -8.688 1 98.19 108 THR A CA 1
ATOM 880 C C . THR A 1 108 ? -10.25 -4.246 -10.023 1 98.19 108 THR A C 1
ATOM 882 O O . THR A 1 108 ? -9.609 -4.547 -11.031 1 98.19 108 THR A O 1
ATOM 885 N N . GLN A 1 109 ? -11.273 -3.402 -9.977 1 97.25 109 GLN A N 1
ATOM 886 C CA . GLN A 1 109 ? -11.586 -2.67 -11.195 1 97.25 109 GLN A CA 1
ATOM 887 C C . GLN A 1 109 ? -10.453 -1.716 -11.57 1 97.25 109 GLN A C 1
ATOM 889 O O . GLN A 1 109 ? -10.258 -1.41 -12.75 1 97.25 109 GLN A O 1
ATOM 894 N N . GLU A 1 110 ? -9.625 -1.378 -10.617 1 98.19 110 GLU A N 1
ATOM 895 C CA . GLU A 1 110 ? -8.688 -0.271 -10.805 1 98.19 110 GLU A CA 1
ATOM 896 C C . GLU A 1 110 ? -7.262 -0.779 -10.984 1 98.19 110 GLU A C 1
ATOM 898 O O . GLU A 1 110 ? -6.418 -0.082 -11.555 1 98.19 110 GLU A O 1
ATOM 903 N N . ARG A 1 111 ? -6.961 -2.031 -10.453 1 98.81 111 ARG A N 1
ATOM 904 C CA . ARG A 1 111 ? -5.531 -2.311 -10.367 1 98.81 111 ARG A CA 1
ATOM 905 C C . ARG A 1 111 ? -5.273 -3.803 -10.195 1 98.81 111 ARG A C 1
ATOM 907 O O . ARG A 1 111 ? -6.18 -4.559 -9.836 1 98.81 111 ARG A O 1
ATOM 914 N N . LEU A 1 112 ? -4.098 -4.207 -10.508 1 98.94 112 LEU A N 1
ATOM 915 C CA . LEU A 1 112 ? -3.463 -5.441 -10.055 1 98.94 112 LEU A CA 1
ATOM 916 C C . LEU A 1 112 ? -2.424 -5.152 -8.977 1 98.94 112 LEU A C 1
ATOM 918 O O . LEU A 1 112 ? -1.49 -4.379 -9.195 1 98.94 112 LEU A O 1
ATOM 922 N N . VAL A 1 113 ? -2.551 -5.773 -7.812 1 98.94 113 VAL A N 1
ATOM 923 C CA . VAL A 1 113 ? -1.571 -5.68 -6.734 1 98.94 113 VAL A CA 1
ATOM 924 C C . VAL A 1 113 ? -1.021 -7.066 -6.414 1 98.94 113 VAL A C 1
ATOM 926 O O . VAL A 1 113 ? -1.786 -8 -6.172 1 98.94 113 VAL A O 1
ATOM 929 N N . LEU A 1 114 ? 0.28 -7.211 -6.449 1 98.81 114 LEU A N 1
ATOM 930 C CA . LEU A 1 114 ? 0.948 -8.445 -6.062 1 98.81 114 LEU A CA 1
ATOM 931 C C . LEU A 1 114 ? 1.569 -8.32 -4.676 1 98.81 114 LEU A C 1
ATOM 933 O O . LEU A 1 114 ? 1.942 -7.219 -4.254 1 98.81 114 LEU A O 1
ATOM 937 N N . ALA A 1 115 ? 1.64 -9.43 -3.973 1 98.69 115 ALA A N 1
ATOM 938 C CA . ALA A 1 115 ? 2.271 -9.469 -2.656 1 98.69 115 ALA A CA 1
ATOM 939 C C . ALA A 1 115 ? 3.719 -9.945 -2.754 1 98.69 115 ALA A C 1
ATOM 941 O O . ALA A 1 115 ? 4.027 -10.859 -3.523 1 98.69 115 ALA A O 1
ATOM 942 N N . THR A 1 116 ? 4.605 -9.344 -1.995 1 98.25 116 THR A N 1
ATOM 943 C CA . THR A 1 116 ? 6.012 -9.719 -1.99 1 98.25 116 THR A CA 1
ATOM 944 C C . THR A 1 116 ? 6.621 -9.523 -0.604 1 98.25 116 THR A C 1
ATOM 946 O O . THR A 1 116 ? 6.133 -8.711 0.185 1 98.25 116 THR A O 1
ATOM 949 N N . GLY A 1 117 ? 7.605 -10.211 -0.323 1 97.5 117 GLY A N 1
ATOM 950 C CA . GLY A 1 117 ? 8.336 -10.055 0.923 1 97.5 117 GLY A CA 1
ATOM 951 C C . GLY A 1 117 ? 9.508 -9.094 0.808 1 97.5 117 GLY A C 1
ATOM 952 O O . GLY A 1 117 ? 10.242 -8.891 1.775 1 97.5 117 GLY A O 1
ATOM 953 N N . LYS A 1 118 ? 9.672 -8.531 -0.324 1 96.56 118 LYS A N 1
ATOM 954 C CA . LYS A 1 118 ? 10.828 -7.68 -0.583 1 96.56 118 LYS A CA 1
ATOM 955 C C . LYS A 1 118 ? 10.414 -6.215 -0.685 1 96.56 118 LYS A C 1
ATOM 957 O O . LYS A 1 118 ? 9.477 -5.875 -1.412 1 96.56 118 LYS A O 1
ATOM 962 N N . ASN A 1 119 ? 11.164 -5.48 0.059 1 96.56 119 ASN A N 1
ATOM 963 C CA . ASN A 1 119 ? 10.992 -4.039 -0.061 1 96.56 119 ASN A CA 1
ATOM 964 C C . ASN A 1 119 ? 11.633 -3.5 -1.335 1 96.56 119 ASN A C 1
ATOM 966 O O . ASN A 1 119 ? 12.672 -4.004 -1.773 1 96.56 119 ASN A O 1
ATOM 970 N N . PHE A 1 120 ? 10.93 -2.531 -1.947 1 96.56 120 PHE A N 1
ATOM 971 C CA . PHE A 1 120 ? 11.453 -1.717 -3.037 1 96.56 120 PHE A CA 1
ATOM 972 C C . PHE A 1 120 ? 10.875 -0.306 -2.98 1 96.56 120 PHE A C 1
ATOM 974 O O . PHE A 1 120 ? 9.914 -0.05 -2.252 1 96.56 120 PHE A O 1
ATOM 981 N N . THR A 1 121 ? 11.422 0.604 -3.711 1 97.31 121 THR A N 1
ATOM 982 C CA . THR A 1 121 ? 11.141 2.033 -3.596 1 97.31 121 THR A CA 1
ATOM 983 C C . THR A 1 121 ? 9.664 2.316 -3.811 1 97.31 121 THR A C 1
ATOM 985 O O . THR A 1 121 ? 9.102 3.232 -3.201 1 97.31 121 THR A O 1
ATOM 988 N N . HIS A 1 122 ? 9.008 1.497 -4.625 1 98.25 122 HIS A N 1
ATOM 989 C CA . HIS A 1 122 ? 7.648 1.817 -5.031 1 98.25 122 HIS A CA 1
ATOM 990 C C . HIS A 1 122 ? 6.629 1.005 -4.238 1 98.25 122 HIS A C 1
ATOM 992 O O . HIS A 1 122 ? 5.426 1.092 -4.492 1 98.25 122 HIS A O 1
ATOM 998 N N . ARG A 1 123 ? 7.047 0.157 -3.361 1 98.75 123 ARG A N 1
ATOM 999 C CA . ARG A 1 123 ? 6.148 -0.792 -2.713 1 98.75 123 ARG A CA 1
ATOM 1000 C C . ARG A 1 123 ? 5.621 -0.234 -1.395 1 98.75 123 ARG A C 1
ATOM 1002 O O . ARG A 1 123 ? 6.324 0.503 -0.701 1 98.75 123 ARG A O 1
ATOM 1009 N N . VAL A 1 124 ? 4.398 -0.563 -1.077 1 98.88 124 VAL A N 1
ATOM 1010 C CA . VAL A 1 124 ? 3.736 -0.146 0.154 1 98.88 124 VAL A CA 1
ATOM 1011 C C . VAL A 1 124 ? 3.648 -1.326 1.119 1 98.88 124 VAL A C 1
ATOM 1013 O O . VAL A 1 124 ? 3.215 -2.416 0.739 1 98.88 124 VAL A O 1
ATOM 1016 N N . TYR A 1 125 ? 4.105 -1.078 2.33 1 98.75 125 TYR A N 1
ATOM 1017 C CA . TYR A 1 125 ? 4.07 -2.145 3.326 1 98.75 125 TYR A CA 1
ATOM 1018 C C . TYR A 1 125 ? 2.641 -2.438 3.764 1 98.75 125 TYR A C 1
ATOM 1020 O O . TYR A 1 125 ? 1.866 -1.516 4.035 1 98.75 125 TYR A O 1
ATOM 1028 N N . LEU A 1 126 ? 2.299 -3.715 3.777 1 98.5 126 LEU A N 1
ATOM 1029 C CA . LEU A 1 126 ? 0.973 -4.141 4.215 1 98.5 126 LEU A CA 1
ATOM 1030 C C . LEU A 1 126 ? 0.992 -4.562 5.68 1 98.5 126 LEU A C 1
ATOM 1032 O O . LEU A 1 126 ? 0.468 -3.852 6.543 1 98.5 126 LEU A O 1
ATOM 1036 N N . SER A 1 127 ? 1.543 -5.695 5.969 1 98.06 127 SER A N 1
ATOM 1037 C CA . SER A 1 127 ? 1.65 -6.301 7.289 1 98.06 127 SER A CA 1
ATOM 1038 C C . SER A 1 127 ? 2.406 -7.625 7.23 1 98.06 127 SER A C 1
ATOM 1040 O O . SER A 1 127 ? 2.656 -8.156 6.148 1 98.06 127 SER A O 1
ATOM 1042 N N . LEU A 1 128 ? 2.896 -8.055 8.398 1 97.88 128 LEU A N 1
ATOM 1043 C CA . LEU A 1 128 ? 3.455 -9.391 8.562 1 97.88 128 LEU A CA 1
ATOM 1044 C C . LEU A 1 128 ? 4.668 -9.586 7.66 1 97.88 128 LEU A C 1
ATOM 1046 O O . LEU A 1 128 ? 4.891 -10.688 7.141 1 97.88 128 LEU A O 1
ATOM 1050 N N . GLY A 1 129 ? 5.359 -8.469 7.395 1 98.12 129 GLY A N 1
ATOM 1051 C CA . GLY A 1 129 ? 6.566 -8.555 6.586 1 98.12 129 GLY A CA 1
ATOM 1052 C C . GLY A 1 129 ? 6.281 -8.562 5.094 1 98.12 129 GLY A C 1
ATOM 1053 O O . GLY A 1 129 ? 7.188 -8.789 4.285 1 98.12 129 GLY A O 1
ATOM 1054 N N . ILE A 1 130 ? 5.004 -8.297 4.727 1 98.69 130 ILE A N 1
ATOM 1055 C CA . ILE A 1 130 ? 4.613 -8.398 3.324 1 98.69 130 ILE A CA 1
ATOM 1056 C C . ILE A 1 130 ? 4.348 -7.004 2.762 1 98.69 130 ILE A C 1
ATOM 1058 O O . ILE A 1 130 ? 3.732 -6.164 3.428 1 98.69 130 ILE A O 1
ATOM 1062 N N . TRP A 1 131 ? 4.801 -6.832 1.557 1 98.69 131 TRP A N 1
ATOM 1063 C CA . TRP A 1 131 ? 4.648 -5.59 0.812 1 98.69 131 TRP A CA 1
ATOM 1064 C C . TRP A 1 131 ? 3.697 -5.77 -0.366 1 98.69 131 TRP A C 1
ATOM 1066 O O . TRP A 1 131 ? 3.596 -6.867 -0.925 1 98.69 131 TRP A O 1
ATOM 1076 N N . ALA A 1 132 ? 3.039 -4.684 -0.701 1 98.81 132 ALA A N 1
ATOM 1077 C CA . ALA A 1 132 ? 2.221 -4.629 -1.909 1 98.81 132 ALA A CA 1
ATOM 1078 C C . ALA A 1 132 ? 3.002 -4.02 -3.072 1 98.81 132 ALA A C 1
ATOM 1080 O O . ALA A 1 132 ? 3.605 -2.953 -2.932 1 98.81 132 ALA A O 1
ATOM 1081 N N . ASP A 1 133 ? 3.014 -4.699 -4.121 1 98.75 133 ASP A N 1
ATOM 1082 C CA . ASP A 1 133 ? 3.5 -4.188 -5.395 1 98.75 133 ASP A CA 1
ATOM 1083 C C . ASP A 1 133 ? 2.34 -3.787 -6.305 1 98.75 133 ASP A C 1
ATOM 1085 O O . ASP A 1 133 ? 1.632 -4.648 -6.832 1 98.75 133 ASP A O 1
ATOM 1089 N N . LEU A 1 134 ? 2.078 -2.465 -6.383 1 98.88 134 LEU A N 1
ATOM 1090 C CA . LEU A 1 134 ? 1.139 -1.994 -7.395 1 98.88 134 LEU A CA 1
ATOM 1091 C C . LEU A 1 134 ? 1.675 -2.258 -8.797 1 98.88 134 LEU A C 1
ATOM 1093 O O . LEU A 1 134 ? 2.42 -1.441 -9.344 1 98.88 134 LEU A O 1
ATOM 1097 N N . THR A 1 135 ? 1.255 -3.303 -9.414 1 98.81 135 THR A N 1
ATOM 1098 C CA . THR A 1 135 ? 1.909 -3.838 -10.609 1 98.81 135 THR A CA 1
ATOM 1099 C C . THR A 1 135 ? 1.363 -3.176 -11.867 1 98.81 135 THR A C 1
ATOM 1101 O O . THR A 1 135 ? 2.123 -2.84 -12.781 1 98.81 135 THR A O 1
ATOM 1104 N N . LEU A 1 136 ? 0.108 -3.078 -11.969 1 98.88 136 LEU A N 1
ATOM 1105 C CA . LEU A 1 136 ? -0.589 -2.451 -13.086 1 98.88 136 LEU A CA 1
ATOM 1106 C C . LEU A 1 136 ? -1.791 -1.65 -12.602 1 98.88 136 LEU A C 1
ATOM 1108 O O . LEU A 1 136 ? -2.389 -1.983 -11.578 1 98.88 136 LEU A O 1
ATOM 1112 N N . ILE A 1 137 ? -2.137 -0.69 -13.289 1 98.75 137 ILE A N 1
ATOM 1113 C CA . ILE A 1 137 ? -3.389 0.026 -13.07 1 98.75 137 ILE A CA 1
ATOM 1114 C C . ILE A 1 137 ? -4.254 -0.038 -14.328 1 98.75 137 ILE A C 1
ATOM 1116 O O . ILE A 1 137 ? -3.742 -0.241 -15.43 1 98.75 137 ILE A O 1
ATOM 1120 N N . PHE A 1 138 ? -5.535 0.011 -14.164 1 98.56 138 PHE A N 1
ATOM 1121 C CA . PHE A 1 138 ? -6.477 -0.011 -15.273 1 98.56 138 PHE A CA 1
ATOM 1122 C C . PHE A 1 138 ? -7.047 1.379 -15.523 1 98.56 138 PHE A C 1
ATOM 1124 O O . PHE A 1 138 ? -7.746 1.933 -14.672 1 98.56 138 PHE A O 1
ATOM 1131 N N . GLN A 1 139 ? -6.695 1.924 -16.609 1 96.69 139 GLN A N 1
ATOM 1132 C CA . GLN A 1 139 ? -7.113 3.268 -16.984 1 96.69 139 GLN A CA 1
ATOM 1133 C C . GLN A 1 139 ? -7.43 3.336 -18.484 1 96.69 139 GLN A C 1
ATOM 1135 O O . GLN A 1 139 ? -6.754 2.707 -19.297 1 96.69 139 GLN A O 1
ATOM 1140 N N . GLN A 1 140 ? -8.477 4.102 -18.766 1 95 140 GLN A N 1
ATOM 1141 C CA . GLN A 1 140 ? -8.875 4.328 -20.156 1 95 140 GLN A CA 1
ATOM 1142 C C . GLN A 1 140 ? -9.102 3.006 -20.891 1 95 140 GLN A C 1
ATOM 1144 O O . GLN A 1 140 ? -8.617 2.82 -22 1 95 140 GLN A O 1
ATOM 1149 N N . GLY A 1 141 ? -9.562 2.045 -20.297 1 95.88 141 GLY A N 1
ATOM 1150 C CA . GLY A 1 141 ? -10.031 0.803 -20.891 1 95.88 141 GLY A CA 1
ATOM 1151 C C . GLY A 1 141 ? -8.938 -0.228 -21.062 1 95.88 141 GLY A C 1
ATOM 1152 O O . GLY A 1 141 ? -9.133 -1.246 -21.719 1 95.88 141 GLY A O 1
ATOM 1153 N N . ASP A 1 142 ? -7.77 0.079 -20.438 1 97.5 142 ASP A N 1
ATOM 1154 C CA . ASP A 1 142 ? -6.676 -0.87 -20.625 1 97.5 142 ASP A CA 1
ATOM 1155 C C . ASP A 1 142 ? -5.785 -0.935 -19.391 1 97.5 142 ASP A C 1
ATOM 1157 O O . ASP A 1 142 ? -5.84 -0.051 -18.531 1 97.5 142 ASP A O 1
ATOM 1161 N N . TRP A 1 143 ? -4.984 -2.061 -19.344 1 98.69 143 TRP A N 1
ATOM 1162 C CA . TRP A 1 143 ? -3.947 -2.176 -18.328 1 98.69 143 TRP A CA 1
ATOM 1163 C C . TRP A 1 143 ? -2.734 -1.325 -18.688 1 98.69 143 TRP A C 1
ATOM 1165 O O . TRP A 1 143 ? -2.137 -1.503 -19.75 1 98.69 143 TRP A O 1
ATOM 1175 N N . CYS A 1 144 ? -2.354 -0.444 -17.75 1 98.5 144 CYS A N 1
ATOM 1176 C CA . CYS A 1 144 ? -1.227 0.455 -17.969 1 98.5 144 CYS A CA 1
ATOM 1177 C C . CYS A 1 144 ? -0.018 0.03 -17.156 1 98.5 144 CYS A C 1
ATOM 1179 O O . CYS A 1 144 ? -0.144 -0.25 -15.953 1 98.5 144 CYS A O 1
ATOM 1181 N N . ASP A 1 145 ? 1.088 0.007 -17.844 1 98.25 145 ASP A N 1
ATOM 1182 C CA . ASP A 1 145 ? 2.336 -0.308 -17.156 1 98.25 145 ASP A CA 1
ATOM 1183 C C . ASP A 1 145 ? 2.779 0.85 -16.266 1 98.25 145 ASP A C 1
ATOM 1185 O O . ASP A 1 145 ? 2.555 2.016 -16.594 1 98.25 145 ASP A O 1
ATOM 1189 N N . LEU A 1 146 ? 3.35 0.5 -15.195 1 97.94 146 LEU A N 1
ATOM 1190 C CA . LEU A 1 146 ? 4.105 1.436 -14.367 1 97.94 146 LEU A CA 1
ATOM 1191 C C . LEU A 1 146 ? 5.602 1.287 -14.609 1 97.94 146 LEU A C 1
ATOM 1193 O O . LEU A 1 146 ? 6.047 0.298 -15.195 1 97.94 146 LEU A O 1
ATOM 1197 N N . PRO A 1 147 ? 6.379 2.262 -14.156 1 96.56 147 PRO A N 1
ATOM 1198 C CA . PRO A 1 147 ? 7.816 2.203 -14.438 1 96.56 147 PRO A CA 1
ATOM 1199 C C . PRO A 1 147 ? 8.469 0.927 -13.906 1 96.56 147 PRO A C 1
ATOM 1201 O O . PRO A 1 147 ? 9.469 0.469 -14.453 1 96.56 147 PRO A O 1
ATOM 1204 N N . TRP A 1 148 ? 7.836 0.328 -12.945 1 97.5 148 TRP A N 1
ATOM 1205 C CA . TRP A 1 148 ? 8.461 -0.8 -12.258 1 97.5 148 TRP A CA 1
ATOM 1206 C C . TRP A 1 148 ? 7.762 -2.107 -12.617 1 97.5 148 TRP A C 1
ATOM 1208 O O . TRP A 1 148 ? 8.055 -3.154 -12.031 1 97.5 148 TRP A O 1
ATOM 1218 N N . THR A 1 149 ? 6.824 -2.045 -13.523 1 97.88 149 THR A N 1
ATOM 1219 C CA . THR A 1 149 ? 6.133 -3.27 -13.914 1 97.88 149 THR A CA 1
ATOM 1220 C C . THR A 1 149 ? 7.109 -4.273 -14.516 1 97.88 149 THR A C 1
ATOM 1222 O O . THR A 1 149 ? 7.863 -3.938 -15.438 1 97.88 149 THR A O 1
ATOM 1225 N N . PHE A 1 150 ? 7.105 -5.469 -13.961 1 96 150 PHE A N 1
ATOM 1226 C CA . PHE A 1 150 ? 7.941 -6.516 -14.539 1 96 150 PHE A CA 1
ATOM 1227 C C . PHE A 1 150 ? 7.559 -6.785 -15.984 1 96 150 PHE A C 1
ATOM 1229 O O . PHE A 1 150 ? 6.375 -6.855 -16.312 1 96 150 PHE A O 1
ATOM 1236 N N . PRO A 1 151 ? 8.531 -7.012 -16.828 1 95.38 151 PRO A N 1
ATOM 1237 C CA . PRO A 1 151 ? 8.242 -7.219 -18.25 1 95.38 151 PRO A CA 1
ATOM 1238 C C . PRO A 1 151 ? 7.293 -8.391 -18.5 1 95.38 151 PRO A C 1
ATOM 1240 O O . PRO A 1 151 ? 6.496 -8.352 -19.453 1 95.38 151 PRO A O 1
ATOM 1243 N N . ASP A 1 152 ? 7.398 -9.391 -17.734 1 95.31 152 ASP A N 1
ATOM 1244 C CA . ASP A 1 152 ? 6.539 -10.555 -17.938 1 95.31 152 ASP A CA 1
ATOM 1245 C C . ASP A 1 152 ? 5.078 -10.211 -17.656 1 95.31 152 ASP A C 1
ATOM 1247 O O . ASP A 1 152 ? 4.172 -10.758 -18.281 1 95.31 152 ASP A O 1
ATOM 1251 N N . TYR A 1 153 ? 4.773 -9.305 -16.75 1 97.12 153 TYR A N 1
ATOM 1252 C CA . TYR A 1 153 ? 3.41 -8.859 -16.484 1 97.12 153 TYR A CA 1
ATOM 1253 C C . TYR A 1 153 ? 2.965 -7.812 -17.5 1 97.12 153 TYR A C 1
ATOM 1255 O O . TYR A 1 153 ? 1.766 -7.605 -17.703 1 97.12 153 TYR A O 1
ATOM 1263 N N . ALA A 1 154 ? 3.941 -7.172 -18.078 1 97 154 ALA A N 1
ATOM 1264 C CA . ALA A 1 154 ? 3.639 -6.172 -19.094 1 97 154 ALA A CA 1
ATOM 1265 C C . ALA A 1 154 ? 3.293 -6.828 -20.422 1 97 154 ALA A C 1
ATOM 1267 O O . ALA A 1 154 ? 2.799 -6.168 -21.344 1 97 154 ALA A O 1
ATOM 1268 N N . ALA A 1 155 ? 3.502 -8.086 -20.562 1 96.25 155 ALA A N 1
ATOM 1269 C CA . ALA A 1 155 ? 3.281 -8.82 -21.812 1 96.25 155 ALA A CA 1
ATOM 1270 C C . ALA A 1 155 ? 1.794 -8.883 -22.141 1 96.25 155 ALA A C 1
ATOM 1272 O O . ALA A 1 155 ? 0.961 -9.141 -21.266 1 96.25 155 ALA A O 1
ATOM 1273 N N . PRO A 1 156 ? 1.482 -8.695 -23.453 1 96.12 156 PRO A N 1
ATOM 1274 C CA . PRO A 1 156 ? 0.078 -8.742 -23.875 1 96.12 156 PRO A CA 1
ATOM 1275 C C . PRO A 1 156 ? -0.601 -10.062 -23.5 1 96.12 156 PRO A C 1
ATOM 1277 O O . PRO A 1 156 ? -1.794 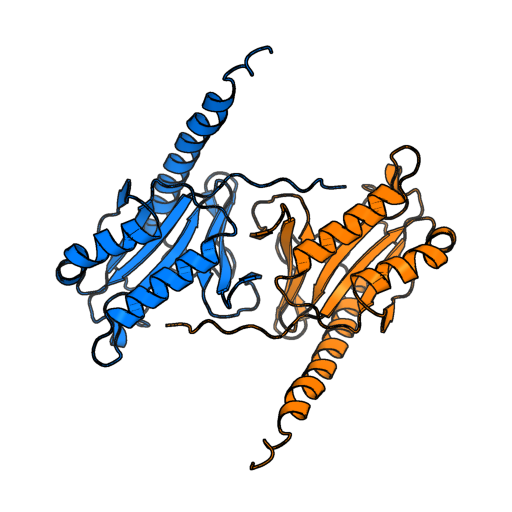-10.078 -23.188 1 96.12 156 PRO A O 1
ATOM 1280 N N . GLU A 1 157 ? 0.137 -11.148 -23.531 1 96.12 157 GLU A N 1
ATOM 1281 C CA . GLU A 1 157 ? -0.414 -12.461 -23.234 1 96.12 157 GLU A CA 1
ATOM 1282 C C . GLU A 1 157 ? -0.911 -12.547 -21.797 1 96.12 157 GLU A C 1
ATOM 1284 O O . GLU A 1 157 ? -1.921 -13.195 -21.516 1 96.12 157 GLU A O 1
ATOM 1289 N N . VAL A 1 158 ? -0.229 -11.914 -20.922 1 97.81 158 VAL A N 1
ATOM 1290 C CA . VAL A 1 158 ? -0.63 -11.898 -19.516 1 97.81 158 VAL A CA 1
ATOM 1291 C C . VAL A 1 158 ? -1.798 -10.938 -19.328 1 97.81 158 VAL A C 1
ATOM 1293 O O . VAL A 1 158 ? -2.789 -11.273 -18.672 1 97.81 158 VAL A O 1
ATOM 1296 N N . LYS A 1 159 ? -1.737 -9.773 -19.922 1 98.44 159 LYS A N 1
ATOM 1297 C CA . LYS A 1 159 ? -2.752 -8.734 -19.766 1 98.44 159 LYS A CA 1
ATOM 1298 C C . LYS A 1 159 ? -4.105 -9.203 -20.297 1 98.44 159 LYS A C 1
ATOM 1300 O O . LYS A 1 159 ? -5.152 -8.82 -19.766 1 98.44 159 LYS A O 1
ATOM 1305 N N . LYS A 1 160 ? -4.062 -10.047 -21.297 1 98.25 160 LYS A N 1
ATOM 1306 C CA . LYS A 1 160 ? -5.305 -10.633 -21.812 1 98.25 160 LYS A CA 1
ATOM 1307 C C . LYS A 1 160 ? -6.023 -11.422 -20.719 1 98.25 160 LYS A C 1
ATOM 1309 O O . LYS A 1 160 ? -7.242 -11.328 -20.578 1 98.25 160 LYS A O 1
ATOM 1314 N N . HIS A 1 161 ? -5.301 -12.188 -19.969 1 98.75 161 HIS A N 1
ATOM 1315 C CA . HIS A 1 161 ? -5.879 -12.961 -18.875 1 98.75 161 HIS A CA 1
ATOM 1316 C C . HIS A 1 161 ? -6.344 -12.055 -17.75 1 98.75 161 HIS A C 1
ATOM 1318 O O . HIS A 1 161 ? -7.379 -12.305 -17.125 1 98.75 161 HIS A O 1
ATOM 1324 N N . LEU A 1 162 ? -5.59 -10.984 -17.484 1 98.81 162 LEU A N 1
ATOM 1325 C CA . LEU A 1 162 ? -5.988 -10.023 -16.469 1 98.81 162 LEU A CA 1
ATOM 1326 C C . LEU A 1 162 ? -7.32 -9.367 -16.828 1 98.81 162 LEU A C 1
ATOM 1328 O O . LEU A 1 162 ? -8.172 -9.156 -15.969 1 98.81 162 LEU A O 1
ATOM 1332 N N . THR A 1 163 ? -7.426 -9.062 -18.109 1 98.69 163 THR A N 1
ATOM 1333 C CA . THR A 1 163 ? -8.672 -8.469 -18.578 1 98.69 163 THR A CA 1
ATOM 1334 C C . THR A 1 163 ? -9.844 -9.422 -18.359 1 98.69 163 THR A C 1
ATOM 1336 O O . THR A 1 163 ? -10.898 -9.016 -17.875 1 98.69 163 THR A O 1
ATOM 1339 N N . ARG A 1 164 ? -9.641 -10.68 -18.703 1 98.44 164 ARG A N 1
ATOM 1340 C CA . ARG A 1 164 ? -10.68 -11.688 -18.5 1 98.44 164 ARG A CA 1
ATOM 1341 C C . ARG A 1 164 ? -11.055 -11.797 -17.031 1 98.44 164 ARG A C 1
ATOM 1343 O O . ARG A 1 164 ? -12.242 -11.812 -16.688 1 98.44 164 ARG A O 1
ATOM 1350 N N . ILE A 1 165 ? -10.141 -11.852 -16.172 1 98.62 165 ILE A N 1
ATOM 1351 C CA . ILE A 1 165 ? -10.383 -11.977 -14.734 1 98.62 165 ILE A CA 1
ATOM 1352 C C . ILE A 1 165 ? -11.07 -10.719 -14.211 1 98.62 165 ILE A C 1
ATOM 1354 O O . ILE A 1 165 ? -11.969 -10.805 -13.375 1 98.62 165 ILE A O 1
ATOM 1358 N N . ARG A 1 166 ? -10.641 -9.555 -14.68 1 98.44 166 ARG A N 1
ATOM 1359 C CA . ARG A 1 166 ? -11.281 -8.305 -14.289 1 98.44 166 ARG A CA 1
ATOM 1360 C C . ARG A 1 166 ? -12.75 -8.289 -14.695 1 98.44 166 ARG A C 1
ATOM 1362 O O . ARG A 1 166 ? -13.602 -7.789 -13.953 1 98.44 166 ARG A O 1
ATOM 1369 N N . ASP A 1 167 ? -13.016 -8.781 -15.891 1 97.69 167 ASP A N 1
ATOM 1370 C CA . ASP A 1 167 ? -14.398 -8.883 -16.344 1 97.69 167 ASP A CA 1
ATOM 1371 C C . ASP A 1 167 ? -15.211 -9.805 -15.445 1 97.69 167 ASP A C 1
ATOM 1373 O O . ASP A 1 167 ? -16.344 -9.5 -15.094 1 97.69 167 ASP A O 1
ATOM 1377 N N . MET A 1 168 ? -14.648 -10.898 -15.102 1 97.44 168 MET A N 1
ATOM 1378 C CA . MET A 1 168 ? -15.297 -11.82 -14.18 1 97.44 168 MET A CA 1
ATOM 1379 C C . MET A 1 168 ? -15.562 -11.141 -12.836 1 97.44 168 MET A C 1
ATOM 1381 O O . MET A 1 168 ? -16.641 -11.312 -12.258 1 97.44 168 MET A O 1
ATOM 1385 N N . TYR A 1 169 ? -14.641 -10.398 -12.375 1 97.56 169 TYR A N 1
ATOM 1386 C CA . TYR A 1 169 ? -14.773 -9.641 -11.141 1 97.56 169 TYR A CA 1
ATOM 1387 C C . TYR A 1 169 ? -15.945 -8.664 -11.219 1 97.56 169 TYR A C 1
ATOM 1389 O O . TYR A 1 169 ? -16.797 -8.633 -10.336 1 97.56 169 TYR A O 1
ATOM 1397 N N . ARG A 1 170 ? -15.906 -7.863 -12.211 1 95.69 170 ARG A N 1
ATOM 1398 C CA . ARG A 1 170 ? -16.969 -6.887 -12.43 1 95.69 170 ARG A CA 1
ATOM 1399 C C . ARG A 1 170 ? -18.344 -7.555 -12.406 1 95.69 170 ARG A C 1
ATOM 1401 O O . ARG A 1 170 ? -19.266 -7.047 -11.781 1 95.69 170 ARG A O 1
ATOM 1408 N N . ASP A 1 171 ? -18.469 -8.703 -12.984 1 94.62 171 ASP A N 1
ATOM 1409 C CA . ASP A 1 171 ? -19.734 -9.445 -13.031 1 94.62 171 ASP A CA 1
ATOM 1410 C C . ASP A 1 171 ? -20.125 -9.938 -11.641 1 94.62 171 ASP A C 1
ATOM 1412 O O . ASP A 1 171 ? -21.312 -9.961 -11.297 1 94.62 171 ASP A O 1
ATOM 1416 N N . SER A 1 172 ? -19.141 -10.297 -10.898 1 92.5 172 SER A N 1
ATOM 1417 C CA . SER A 1 172 ? -19.422 -10.82 -9.562 1 92.5 172 SER A CA 1
ATOM 1418 C C . SER A 1 172 ? -19.922 -9.719 -8.633 1 92.5 172 SER A C 1
ATOM 1420 O O . SER A 1 172 ? -20.641 -10 -7.676 1 92.5 172 SER A O 1
ATOM 1422 N N . LEU A 1 173 ? -19.5 -8.438 -8.805 1 90.31 173 LEU A N 1
ATOM 1423 C CA . LEU A 1 173 ? -19.906 -7.305 -7.984 1 90.31 173 LEU A CA 1
ATOM 1424 C C . LEU A 1 173 ? -21.391 -7.008 -8.172 1 90.31 173 LEU A C 1
ATOM 1426 O O . LEU A 1 173 ? -22.062 -6.531 -7.254 1 90.31 173 LEU A O 1
ATOM 1430 N N . LYS A 1 174 ? -21.906 -7.18 -9.312 1 84.12 174 LYS A N 1
ATOM 1431 C CA . LYS A 1 174 ? -23.312 -6.973 -9.594 1 84.12 174 LYS A CA 1
ATOM 1432 C C . LYS A 1 174 ? -24.188 -7.879 -8.727 1 84.12 174 LYS A C 1
ATOM 1434 O O . LYS A 1 174 ? -25.281 -7.484 -8.312 1 84.12 174 LYS A O 1
ATOM 1439 N N . HIS A 1 175 ? -23.719 -9.008 -8.375 1 75.19 175 HIS A N 1
ATOM 1440 C CA . HIS A 1 175 ? -24.469 -9.977 -7.582 1 75.19 175 HIS A CA 1
ATOM 1441 C C . HIS A 1 175 ? -24.344 -9.68 -6.094 1 75.19 175 HIS A C 1
ATOM 1443 O O . HIS A 1 175 ? -25.219 -10.062 -5.305 1 75.19 175 HIS A O 1
ATOM 1449 N N . LEU A 1 176 ? -23.312 -9.023 -5.738 1 66.5 176 LEU A N 1
ATOM 1450 C CA . LEU A 1 176 ? -23.125 -8.648 -4.34 1 66.5 176 LEU A CA 1
ATOM 1451 C C . LEU A 1 176 ? -24.031 -7.477 -3.969 1 66.5 176 LEU A C 1
ATOM 1453 O O . LEU A 1 176 ? -24.547 -7.41 -2.848 1 66.5 176 LEU A O 1
ATOM 1457 N N . THR A 1 177 ? -24.141 -6.449 -4.719 1 60.19 177 THR A N 1
ATOM 1458 C CA . THR A 1 177 ? -24.969 -5.281 -4.445 1 60.19 177 THR A CA 1
ATOM 1459 C C . THR A 1 177 ? -26.453 -5.625 -4.574 1 60.19 177 THR A C 1
ATOM 1461 O O . THR A 1 177 ? -27.297 -5.012 -3.918 1 60.19 177 THR A O 1
ATOM 1464 N N . SER A 1 178 ? -26.922 -6.531 -5.336 1 54.66 178 SER A N 1
ATOM 1465 C CA . SER A 1 178 ? -28.328 -6.891 -5.484 1 54.66 178 SER A CA 1
ATOM 1466 C C . SER A 1 178 ? -28.828 -7.695 -4.289 1 54.66 178 SER A C 1
ATOM 1468 O O . SER A 1 178 ? -30.016 -7.691 -3.988 1 54.66 178 SER A O 1
ATOM 1470 N N . SER A 1 179 ? -28.047 -8.375 -3.617 1 44.38 179 SER A N 1
ATOM 1471 C CA . SER A 1 179 ? -28.594 -9.227 -2.572 1 44.38 179 SER A CA 1
ATOM 1472 C C . SER A 1 179 ? -28.953 -8.422 -1.328 1 44.38 179 SER A C 1
ATOM 1474 O O . SER A 1 179 ? -29.391 -8.977 -0.322 1 44.38 179 SER A O 1
ATOM 1476 N N . GLU A 1 180 ? -28.438 -7.258 -1.05 1 41.38 180 GLU A N 1
ATOM 1477 C CA . GLU A 1 180 ? -28.766 -6.629 0.227 1 41.38 180 GLU A CA 1
ATOM 1478 C C . GLU A 1 180 ? -30.219 -6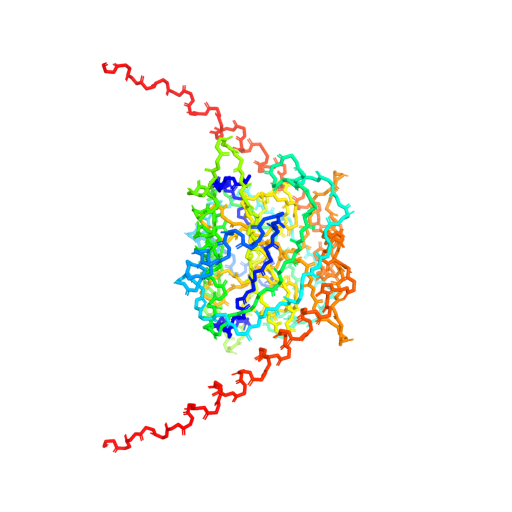.129 0.237 1 41.38 180 GLU A C 1
ATOM 1480 O O . GLU A 1 180 ? -30.672 -5.562 1.231 1 41.38 180 GLU A O 1
ATOM 1485 N N . ASP A 1 181 ? -30.891 -5.848 -0.762 1 37.47 181 ASP A N 1
ATOM 1486 C CA . ASP A 1 181 ? -32.188 -5.23 -0.46 1 37.47 181 ASP A CA 1
ATOM 1487 C C . ASP A 1 181 ? -33.125 -6.227 0.215 1 37.47 181 ASP A C 1
ATOM 1489 O O . ASP A 1 181 ? -34.094 -6.668 -0.385 1 37.47 181 ASP A O 1
ATOM 1493 N N . THR A 1 182 ? -32.656 -7.281 0.909 1 34.59 182 THR A N 1
ATOM 1494 C CA . THR A 1 182 ? -33.719 -7.91 1.685 1 34.59 182 THR A CA 1
ATOM 1495 C C . THR A 1 182 ? -34.156 -7 2.818 1 34.59 182 THR A C 1
ATOM 1497 O O . THR A 1 182 ? -33.344 -6.547 3.627 1 34.59 182 THR A O 1
ATOM 1500 N N . PRO A 1 183 ? -35.406 -6.414 2.84 1 35.22 183 PRO A N 1
ATOM 1501 C CA . PRO A 1 183 ? -36.031 -5.527 3.834 1 35.22 183 PRO A CA 1
ATOM 1502 C C . PRO A 1 183 ? -35.844 -6.035 5.262 1 35.22 183 PRO A C 1
ATOM 1504 O O . PRO A 1 183 ? -35.812 -7.25 5.488 1 35.22 183 PRO A O 1
ATOM 1507 N N . CYS A 1 184 ? -35.219 -5.289 6.137 1 29.53 184 CYS A N 1
ATOM 1508 C CA . CYS A 1 184 ? -35.25 -5.523 7.578 1 29.53 184 CYS A CA 1
ATOM 1509 C C . CYS A 1 184 ? -36.656 -5.809 8.055 1 29.53 184 CYS A C 1
ATOM 1511 O O . CYS A 1 184 ? -37.594 -5.066 7.73 1 29.53 184 CYS A O 1
ATOM 1513 N N . PRO A 1 185 ? -36.844 -7.059 8.438 1 26.95 185 PRO A N 1
ATOM 1514 C CA . PRO A 1 185 ? -38.219 -7.289 8.93 1 26.95 185 PRO A CA 1
ATOM 1515 C C . PRO A 1 185 ? -38.625 -6.254 9.969 1 26.95 185 PRO A C 1
ATOM 1517 O O . PRO A 1 185 ? -37.812 -5.789 10.758 1 26.95 185 PRO A O 1
ATOM 1520 N N . LYS A 1 186 ? -39.625 -5.355 9.539 1 30.42 186 LYS A N 1
ATOM 1521 C CA . LYS A 1 186 ? -40.281 -4.473 10.492 1 30.42 186 LYS A CA 1
ATOM 1522 C C . LYS A 1 186 ? -40.594 -5.203 11.797 1 30.42 186 LYS A C 1
ATOM 1524 O O . LYS A 1 186 ? -41.25 -6.242 11.789 1 30.42 186 LYS A O 1
ATOM 1529 N N . VAL A 1 187 ? -39.656 -5.031 12.922 1 20.88 187 VAL A N 1
ATOM 1530 C CA . VAL A 1 187 ? -40.219 -5.402 14.227 1 20.88 187 VAL A CA 1
ATOM 1531 C C . VAL A 1 187 ? -41.312 -4.438 14.617 1 20.88 187 VAL A C 1
ATOM 1533 O O . VAL A 1 187 ? -41.188 -3.225 14.453 1 20.88 187 VAL A O 1
ATOM 1536 N N . MET B 1 1 ? 13.062 -17.594 -2.678 1 78.31 1 MET B N 1
ATOM 1537 C CA . MET B 1 1 ? 11.836 -17.047 -2.105 1 78.31 1 MET B CA 1
ATOM 1538 C C . MET B 1 1 ? 12.141 -15.914 -1.139 1 78.31 1 MET B C 1
ATOM 1540 O O . MET B 1 1 ? 13.141 -15.961 -0.417 1 78.31 1 MET B O 1
ATOM 1544 N N . SER B 1 2 ? 11.352 -14.812 -1.334 1 78.62 2 SER B N 1
ATOM 1545 C CA . SER B 1 2 ? 11.586 -13.734 -0.38 1 78.62 2 SER B CA 1
ATOM 1546 C C . SER B 1 2 ? 11.133 -14.125 1.021 1 78.62 2 SER B C 1
ATOM 1548 O O . SER B 1 2 ? 10.109 -14.797 1.183 1 78.62 2 SER B O 1
ATOM 1550 N N . ILE B 1 3 ? 11.953 -13.914 1.975 1 84.75 3 ILE B N 1
ATOM 1551 C CA . ILE B 1 3 ? 11.617 -14.148 3.375 1 84.75 3 ILE B CA 1
ATOM 1552 C C . ILE B 1 3 ? 11.055 -12.875 3.996 1 84.75 3 ILE B C 1
ATOM 1554 O O . ILE B 1 3 ? 11.766 -11.875 4.121 1 84.75 3 ILE B O 1
ATOM 1558 N N . PRO B 1 4 ? 9.789 -12.961 4.383 1 92.88 4 PRO B N 1
ATOM 1559 C CA . PRO B 1 4 ? 9.172 -11.773 4.984 1 92.88 4 PRO B CA 1
ATOM 1560 C C . PRO B 1 4 ? 9.867 -11.344 6.277 1 92.88 4 PRO B C 1
ATOM 1562 O O . PRO B 1 4 ? 10.133 -12.18 7.145 1 92.88 4 PRO B O 1
ATOM 1565 N N . THR B 1 5 ? 10.25 -10.125 6.344 1 93.75 5 THR B N 1
ATOM 1566 C CA . THR B 1 5 ? 10.852 -9.523 7.527 1 93.75 5 THR B CA 1
ATOM 1567 C C . THR B 1 5 ? 10.195 -8.188 7.855 1 93.75 5 THR B C 1
ATOM 1569 O O . THR B 1 5 ? 9.875 -7.41 6.949 1 93.75 5 THR B O 1
ATOM 1572 N N . PRO B 1 6 ? 10.016 -8.031 9.148 1 93.56 6 PRO B N 1
ATOM 1573 C CA . PRO B 1 6 ? 9.477 -6.711 9.484 1 93.56 6 PRO B CA 1
ATOM 1574 C C . PRO B 1 6 ? 10.391 -5.574 9.039 1 93.56 6 PRO B C 1
ATOM 1576 O O . PRO B 1 6 ? 11.609 -5.652 9.211 1 93.56 6 PRO B O 1
ATOM 1579 N N . PRO B 1 7 ? 9.867 -4.613 8.492 1 96.31 7 PRO B N 1
ATOM 1580 C CA . PRO B 1 7 ? 10.688 -3.477 8.062 1 96.31 7 PRO B CA 1
ATOM 1581 C C . PRO B 1 7 ? 11.047 -2.545 9.219 1 96.31 7 PRO B C 1
ATOM 1583 O O . PRO B 1 7 ? 10.445 -2.625 10.297 1 96.31 7 PRO B O 1
ATOM 1586 N N . LEU B 1 8 ? 12.031 -1.721 8.969 1 96.25 8 LEU B N 1
ATOM 1587 C CA . LEU B 1 8 ? 12.266 -0.596 9.867 1 96.25 8 LEU B CA 1
ATOM 1588 C C . LEU B 1 8 ? 11.062 0.339 9.891 1 96.25 8 LEU B C 1
ATOM 1590 O O . LEU B 1 8 ? 10.375 0.5 8.883 1 96.25 8 LEU B O 1
ATOM 1594 N N . PRO B 1 9 ? 10.781 0.904 11.07 1 97.44 9 PRO B N 1
ATOM 1595 C CA . PRO B 1 9 ? 9.703 1.897 11.094 1 97.44 9 PRO B CA 1
ATOM 1596 C C . PRO B 1 9 ? 10.023 3.141 10.273 1 97.44 9 PRO B C 1
ATOM 1598 O O . PRO B 1 9 ? 11.188 3.361 9.906 1 97.44 9 PRO B O 1
ATOM 1601 N N . GLY B 1 10 ? 9.023 3.877 9.852 1 98.12 10 GLY B N 1
ATOM 1602 C CA . GLY B 1 10 ? 9.203 5.16 9.188 1 98.12 10 GLY B CA 1
ATOM 1603 C C . GLY B 1 10 ? 9.188 6.336 10.148 1 98.12 10 GLY B C 1
ATOM 1604 O O . GLY B 1 10 ? 9.031 6.156 11.352 1 98.12 10 GLY B O 1
ATOM 1605 N N . ARG B 1 11 ? 9.438 7.473 9.547 1 98.06 11 ARG B N 1
ATOM 1606 C CA . ARG B 1 11 ? 9.281 8.734 10.258 1 98.06 11 ARG B CA 1
ATOM 1607 C C . ARG B 1 11 ? 7.91 9.352 10.008 1 98.06 11 ARG B C 1
ATOM 1609 O O . ARG B 1 11 ? 7.531 9.57 8.852 1 98.06 11 ARG B O 1
ATOM 1616 N N . ALA B 1 12 ? 7.191 9.594 11.156 1 98.62 12 ALA B N 1
ATOM 1617 C CA . ALA B 1 12 ? 5.867 10.188 11 1 98.62 12 ALA B CA 1
ATOM 1618 C C . ALA B 1 12 ? 5.957 11.586 10.406 1 98.62 12 ALA B C 1
ATOM 1620 O O . ALA B 1 12 ? 6.824 12.375 10.797 1 98.62 12 ALA B O 1
ATOM 1621 N N . PHE B 1 13 ? 5.184 11.836 9.484 1 98.69 13 PHE B N 1
ATOM 1622 C CA . PHE B 1 13 ? 5.086 13.07 8.719 1 98.69 13 PHE B CA 1
ATOM 1623 C C . PHE B 1 13 ? 3.666 13.625 8.758 1 98.69 13 PHE B C 1
ATOM 1625 O O . PHE B 1 13 ? 2.695 12.867 8.727 1 98.69 13 PHE B O 1
ATOM 1632 N N . LEU B 1 14 ? 3.482 14.953 8.836 1 98.88 14 LEU B N 1
ATOM 1633 C CA . LEU B 1 14 ? 2.164 15.57 8.758 1 98.88 14 LEU B CA 1
ATOM 1634 C C . LEU B 1 14 ? 2.227 16.891 7.996 1 98.88 14 LEU B C 1
ATOM 1636 O O . LEU B 1 14 ? 3.068 17.75 8.289 1 98.88 14 LEU B O 1
ATOM 1640 N N . SER B 1 15 ? 1.427 17.016 7.016 1 98.75 15 SER B N 1
ATOM 1641 C CA . SER B 1 15 ? 1.154 18.312 6.379 1 98.75 15 SER B CA 1
ATOM 1642 C C . SER B 1 15 ? -0.11 18.938 6.945 1 98.75 15 SER B C 1
ATOM 1644 O O . SER B 1 15 ? -1.176 18.328 6.949 1 98.75 15 SER B O 1
ATOM 1646 N N . VAL B 1 16 ? -0.004 20.141 7.43 1 98.19 16 VAL B N 1
ATOM 1647 C CA . VAL B 1 16 ? -1.124 20.891 8 1 98.19 16 VAL B CA 1
ATOM 1648 C C . VAL B 1 16 ? -1.46 22.078 7.113 1 98.19 16 VAL B C 1
ATOM 1650 O O . VAL B 1 16 ? -0.578 22.859 6.758 1 98.19 16 VAL B O 1
ATOM 1653 N N . LEU B 1 17 ? -2.658 22.188 6.715 1 97.44 17 LEU B N 1
ATOM 1654 C CA . LEU B 1 17 ? -3.168 23.391 6.055 1 97.44 17 LEU B CA 1
ATOM 1655 C C . LEU B 1 17 ? -4.102 24.156 6.98 1 97.44 17 LEU B C 1
ATOM 1657 O O . LEU B 1 17 ? -5 23.578 7.59 1 97.44 17 LEU B O 1
ATOM 1661 N N . SER B 1 18 ? -3.889 25.375 7.109 1 96.5 18 SER B N 1
ATOM 1662 C CA . SER B 1 18 ? -4.75 26.203 7.949 1 96.5 18 SER B CA 1
ATOM 1663 C C . SER B 1 18 ? -4.656 27.688 7.559 1 96.5 18 SER B C 1
ATOM 1665 O O . SER B 1 18 ? -3.586 28.156 7.168 1 96.5 18 SER B O 1
ATOM 1667 N N . ALA B 1 19 ? -5.762 28.391 7.723 1 95.69 19 ALA B N 1
ATOM 1668 C CA . ALA B 1 19 ? -5.781 29.844 7.555 1 95.69 19 ALA B CA 1
ATOM 1669 C C . ALA B 1 19 ? -5.676 30.547 8.906 1 95.69 19 ALA B C 1
ATOM 1671 O O . ALA B 1 19 ? -5.438 31.766 8.961 1 95.69 19 ALA B O 1
ATOM 1672 N N . ARG B 1 20 ? -5.785 29.844 9.992 1 92.94 20 ARG B N 1
ATOM 1673 C CA . ARG B 1 20 ? -5.84 30.438 11.328 1 92.94 20 ARG B CA 1
ATOM 1674 C C . ARG B 1 20 ? -4.922 29.703 12.297 1 92.94 20 ARG B C 1
ATOM 1676 O O . ARG B 1 20 ? -5.332 29.359 13.406 1 92.94 20 ARG B O 1
ATOM 1683 N N . ARG B 1 21 ? -3.791 29.406 11.781 1 92 21 ARG B N 1
ATOM 1684 C CA . ARG B 1 21 ? -2.844 28.594 12.531 1 92 21 ARG B CA 1
ATOM 1685 C C . ARG B 1 21 ? -2.625 29.156 13.93 1 92 21 ARG B C 1
ATOM 1687 O O . ARG B 1 21 ? -2.645 28.406 14.914 1 92 21 ARG B O 1
ATOM 1694 N N . ASP B 1 22 ? -2.438 30.422 14.125 1 92.44 22 ASP B N 1
ATOM 1695 C CA . ASP B 1 22 ? -2.125 31.031 15.406 1 92.44 22 ASP B CA 1
ATOM 1696 C C . ASP B 1 22 ? -3.242 30.797 16.422 1 92.44 22 ASP B C 1
ATOM 1698 O O . ASP B 1 22 ? -2.986 30.688 17.625 1 92.44 22 ASP B O 1
ATOM 1702 N N . GLU B 1 23 ? -4.406 30.656 15.953 1 92.75 23 GLU B N 1
ATOM 1703 C CA . GLU B 1 23 ? -5.566 30.469 16.812 1 92.75 23 GLU B CA 1
ATOM 1704 C C . GLU B 1 23 ? -5.676 29.016 17.281 1 92.75 23 GLU B C 1
ATOM 1706 O O . GLU B 1 23 ? -6.047 28.75 18.422 1 92.75 23 GLU B O 1
ATOM 1711 N N . VAL B 1 24 ? -5.27 28.125 16.406 1 93.69 24 VAL B N 1
ATOM 1712 C CA . VAL B 1 24 ? -5.598 26.719 16.688 1 93.69 24 VAL B CA 1
ATOM 1713 C C . VAL B 1 24 ? -4.367 26 17.234 1 93.69 24 VAL B C 1
ATOM 1715 O O . VAL B 1 24 ? -4.488 25 17.938 1 93.69 24 VAL B O 1
ATOM 1718 N N . TRP B 1 25 ? -3.207 26.531 16.984 1 95.81 25 TRP B N 1
ATOM 1719 C CA . TRP B 1 25 ? -1.961 25.797 17.188 1 95.81 25 TRP B CA 1
ATOM 1720 C C . TRP B 1 25 ? -1.735 25.484 18.672 1 95.81 25 TRP B C 1
ATOM 1722 O O . TRP B 1 25 ? -1.325 24.391 19.016 1 95.81 25 TRP B O 1
ATOM 1732 N N . PRO B 1 26 ? -1.985 26.422 19.578 1 96.38 26 PRO B N 1
ATOM 1733 C CA . PRO B 1 26 ? -1.718 26.141 20.984 1 96.38 26 PRO B CA 1
ATOM 1734 C C . PRO B 1 26 ? -2.457 24.906 21.5 1 96.38 26 PRO B C 1
ATOM 1736 O O . PRO B 1 26 ? -1.933 24.172 22.344 1 96.38 26 PRO B O 1
ATOM 1739 N N . GLU B 1 27 ? -3.609 24.641 20.969 1 95.69 27 GLU B N 1
ATOM 1740 C CA . GLU B 1 27 ? -4.402 23.5 21.406 1 95.69 27 GLU B CA 1
ATOM 1741 C C . GLU B 1 27 ? -4.188 22.297 20.5 1 95.69 27 GLU B C 1
ATOM 1743 O O . GLU B 1 27 ? -4.246 21.156 20.969 1 95.69 27 GLU B O 1
ATOM 1748 N N . LEU B 1 28 ? -3.955 22.547 19.266 1 97.12 28 LEU B N 1
ATOM 1749 C CA . LEU B 1 28 ? -3.82 21.469 18.297 1 97.12 28 LEU B CA 1
ATOM 1750 C C . LEU B 1 28 ? -2.5 20.734 18.484 1 97.12 28 LEU B C 1
ATOM 1752 O O . LEU B 1 28 ? -2.453 19.5 18.375 1 97.12 28 LEU B O 1
ATOM 1756 N N . ARG B 1 29 ? -1.449 21.453 18.766 1 97.81 29 ARG B N 1
ATOM 1757 C CA . ARG B 1 29 ? -0.107 20.891 18.844 1 97.81 29 ARG B CA 1
ATOM 1758 C C . ARG B 1 29 ? -0.052 19.75 19.859 1 97.81 29 ARG B C 1
ATOM 1760 O O . ARG B 1 29 ? 0.37 18.641 19.547 1 97.81 29 ARG B O 1
ATOM 1767 N N . PRO B 1 30 ? -0.553 19.953 21.125 1 98.19 30 PRO B N 1
ATOM 1768 C CA . PRO B 1 30 ? -0.511 18.844 22.078 1 98.19 30 PRO B CA 1
ATOM 1769 C C . PRO B 1 30 ? -1.353 17.656 21.641 1 98.19 30 PRO B C 1
ATOM 1771 O O . PRO B 1 30 ? -1.016 16.5 21.953 1 98.19 30 PRO B O 1
ATOM 1774 N N . CYS B 1 31 ? -2.396 17.875 20.938 1 98.19 31 CYS B N 1
ATOM 1775 C CA . CYS B 1 31 ? -3.23 16.781 20.438 1 98.19 31 CYS B CA 1
ATOM 1776 C C . CYS B 1 31 ? -2.477 15.953 19.406 1 98.19 31 CYS B C 1
ATOM 1778 O O . CYS B 1 31 ? -2.545 14.719 19.422 1 98.19 31 CYS B O 1
ATOM 1780 N N . LEU B 1 32 ? -1.763 16.641 18.516 1 98.56 32 LEU B N 1
ATOM 1781 C CA . LEU B 1 32 ? -0.969 15.961 17.5 1 98.56 32 LEU B CA 1
ATOM 1782 C C . LEU B 1 32 ? 0.14 15.133 18.141 1 98.56 32 LEU B C 1
ATOM 1784 O O . LEU B 1 32 ? 0.398 14 17.734 1 98.56 32 LEU B O 1
ATOM 1788 N N . GLU B 1 33 ? 0.751 15.711 19.172 1 98.62 33 GLU B N 1
ATOM 1789 C CA . GLU B 1 33 ? 1.85 15.031 19.859 1 98.62 33 GLU B CA 1
ATOM 1790 C C . GLU B 1 33 ? 1.349 13.82 20.641 1 98.62 33 GLU B C 1
ATOM 1792 O O . GLU B 1 33 ? 2.078 12.836 20.797 1 98.62 33 GLU B O 1
ATOM 1797 N N . GLU B 1 34 ? 0.15 13.875 21.062 1 98 34 GLU B N 1
ATOM 1798 C CA . GLU B 1 34 ? -0.457 12.711 21.719 1 98 34 GLU B CA 1
ATOM 1799 C C . GLU B 1 34 ? -0.637 11.562 20.719 1 98 34 GLU B C 1
ATOM 1801 O O . GLU B 1 34 ? -0.45 10.398 21.078 1 98 34 GLU B O 1
ATOM 1806 N N . ILE B 1 35 ? -0.921 11.914 19.516 1 97.81 35 ILE B N 1
ATOM 1807 C CA . ILE B 1 35 ? -1.222 10.922 18.5 1 97.81 35 ILE B CA 1
ATOM 1808 C C . ILE B 1 35 ? 0.078 10.391 17.891 1 97.81 35 ILE B C 1
ATOM 1810 O O . ILE B 1 35 ? 0.226 9.188 17.688 1 97.81 35 ILE B O 1
ATOM 1814 N N . MET B 1 36 ? 1.091 11.273 17.625 1 98.12 36 MET B N 1
ATOM 1815 C CA . MET B 1 36 ? 2.205 10.883 16.766 1 98.12 36 MET B CA 1
ATOM 1816 C C . MET B 1 36 ? 3.533 11.008 17.516 1 98.12 36 MET B C 1
ATOM 1818 O O . MET B 1 36 ? 4.574 10.594 16.984 1 98.12 36 MET B O 1
ATOM 1822 N N . GLY B 1 37 ? 3.514 11.484 18.75 1 97.62 37 GLY B N 1
ATOM 1823 C CA . GLY B 1 37 ? 4.742 11.742 19.484 1 97.62 37 GLY B CA 1
ATOM 1824 C C . GLY B 1 37 ? 5.215 13.18 19.375 1 97.62 37 GLY B C 1
ATOM 1825 O O . GLY B 1 37 ? 4.602 13.984 18.672 1 97.62 37 GLY B O 1
ATOM 1826 N N . ARG B 1 38 ? 6.281 13.484 20.016 1 98.12 38 ARG B N 1
ATOM 1827 C CA . ARG B 1 38 ? 6.805 14.844 20.094 1 98.12 38 ARG B CA 1
ATOM 1828 C C . ARG B 1 38 ? 7.207 15.352 18.703 1 98.12 38 ARG B C 1
ATOM 1830 O O . ARG B 1 38 ? 7.867 14.641 17.938 1 98.12 38 ARG B O 1
ATOM 1837 N N . ILE B 1 39 ? 6.801 16.562 18.391 1 98.62 39 ILE B N 1
ATOM 1838 C CA . ILE B 1 39 ? 7.199 17.219 17.141 1 98.62 39 ILE B CA 1
ATOM 1839 C C . ILE B 1 39 ? 8.672 17.625 17.234 1 98.62 39 ILE B C 1
ATOM 1841 O O . ILE B 1 39 ? 9.07 18.344 18.141 1 98.62 39 ILE B O 1
ATOM 1845 N N . ASP B 1 40 ? 9.461 17.203 16.25 1 98.19 40 ASP B N 1
ATOM 1846 C CA . ASP B 1 40 ? 10.883 17.531 16.312 1 98.19 40 ASP B CA 1
ATOM 1847 C C . ASP B 1 40 ? 11.32 18.328 15.094 1 98.19 40 ASP B C 1
ATOM 1849 O O . ASP B 1 40 ? 12.5 18.641 14.93 1 98.19 40 ASP B O 1
ATOM 1853 N N . TYR B 1 41 ? 10.445 18.594 14.211 1 98.69 41 TYR B N 1
ATOM 1854 C CA . TYR B 1 41 ? 10.664 19.469 13.062 1 98.69 41 TYR B CA 1
ATOM 1855 C C . TYR B 1 41 ? 9.375 20.203 12.68 1 98.69 41 TYR B C 1
ATOM 1857 O O . TYR B 1 41 ? 8.297 19.609 12.688 1 98.69 41 TYR B O 1
ATOM 1865 N N . GLU B 1 42 ? 9.422 21.359 12.406 1 98.38 42 GLU B N 1
ATOM 1866 C CA . GLU B 1 42 ? 8.328 22.203 11.938 1 98.38 42 GLU B CA 1
ATOM 1867 C C . GLU B 1 42 ? 8.812 23.25 10.938 1 98.38 42 GLU B C 1
ATOM 1869 O O . GLU B 1 42 ? 9.75 24 11.219 1 98.38 42 GLU B O 1
ATOM 1874 N N . SER B 1 43 ? 8.219 23.297 9.852 1 98.5 43 SER B N 1
ATOM 1875 C CA . SER B 1 43 ? 8.625 24.25 8.828 1 98.5 43 SER B CA 1
ATOM 1876 C C . SER B 1 43 ? 8.141 25.656 9.172 1 98.5 43 SER B C 1
ATOM 1878 O O . SER B 1 43 ? 7.246 25.828 10.008 1 98.5 43 SER B O 1
ATOM 1880 N N . GLN B 1 44 ? 8.789 26.656 8.469 1 96.81 44 GLN B N 1
ATOM 1881 C CA . GLN B 1 44 ? 8.141 27.969 8.344 1 96.81 44 GLN B CA 1
ATOM 1882 C C . GLN B 1 44 ? 6.867 27.875 7.504 1 96.81 44 GLN B C 1
ATOM 1884 O O . GLN B 1 44 ? 6.672 26.891 6.773 1 96.81 44 GLN B O 1
ATOM 1889 N N . PRO B 1 45 ? 5.957 28.844 7.695 1 97.38 45 PRO B N 1
ATOM 1890 C CA . PRO B 1 45 ? 4.742 28.812 6.875 1 97.38 45 PRO B CA 1
ATOM 1891 C C . PRO B 1 45 ? 5.047 28.781 5.379 1 97.38 45 PRO B C 1
ATOM 1893 O O . PRO B 1 45 ? 5.918 29.516 4.906 1 97.38 45 PRO B O 1
ATOM 1896 N N . ILE B 1 46 ? 4.387 27.891 4.672 1 97.25 46 ILE B N 1
ATOM 1897 C CA . ILE B 1 46 ? 4.48 27.797 3.221 1 97.25 46 ILE B CA 1
ATOM 1898 C C . ILE B 1 46 ? 3.16 28.234 2.59 1 97.25 46 ILE B C 1
ATOM 1900 O O . ILE B 1 46 ? 2.121 27.609 2.807 1 97.25 46 ILE B O 1
ATOM 1904 N N . PRO B 1 47 ? 3.211 29.297 1.834 1 96.12 47 PRO B N 1
ATOM 1905 C CA . PRO B 1 47 ? 1.961 29.703 1.19 1 96.12 47 PRO B CA 1
ATOM 1906 C C . PRO B 1 47 ? 1.324 28.578 0.373 1 96.12 47 PRO B C 1
ATOM 1908 O O . PRO B 1 47 ? 2.021 27.875 -0.363 1 96.12 47 PRO B O 1
ATOM 1911 N N . PHE B 1 48 ? 0.051 28.375 0.543 1 96 48 PHE B N 1
ATOM 1912 C CA . PHE B 1 48 ? -0.712 27.375 -0.2 1 96 48 PHE B CA 1
ATOM 1913 C C . PHE B 1 48 ? -1.635 28.047 -1.212 1 96 48 PHE B C 1
ATOM 1915 O O . PHE B 1 48 ? -2.779 28.375 -0.895 1 96 48 PHE B O 1
ATOM 1922 N N . ASN B 1 49 ? -1.2 28.203 -2.438 1 89.88 49 ASN B N 1
ATOM 1923 C CA . ASN B 1 49 ? -1.931 28.969 -3.439 1 89.88 49 ASN B CA 1
ATOM 1924 C C . ASN B 1 49 ? -2.066 28.203 -4.75 1 89.88 49 ASN B C 1
ATOM 1926 O O . ASN B 1 49 ? -2.367 28.781 -5.789 1 89.88 49 ASN B O 1
ATOM 1930 N N . ARG B 1 50 ? -1.825 26.922 -4.77 1 86.31 50 ARG B N 1
ATOM 1931 C CA . ARG B 1 50 ? -1.853 26.125 -5.992 1 86.31 50 ARG B CA 1
ATOM 1932 C C . ARG B 1 50 ? -3.273 25.672 -6.324 1 86.31 50 ARG B C 1
ATOM 1934 O O . ARG B 1 50 ? -3.545 25.234 -7.445 1 86.31 50 ARG B O 1
ATOM 1941 N N . THR B 1 51 ? -4.129 25.703 -5.344 1 86.19 51 THR B N 1
ATOM 1942 C CA . THR B 1 51 ? -5.523 25.312 -5.516 1 86.19 51 THR B CA 1
ATOM 1943 C C . THR B 1 51 ? -6.422 26.125 -4.578 1 86.19 51 THR B C 1
ATOM 1945 O O . THR B 1 51 ? -5.953 26.688 -3.588 1 86.19 51 THR B O 1
ATOM 1948 N N . SER B 1 52 ? -7.656 26.234 -5.023 1 89.69 52 SER B N 1
ATOM 1949 C CA . SER B 1 52 ? -8.641 26.875 -4.156 1 89.69 52 SER B CA 1
ATOM 1950 C C . SER B 1 52 ? -9.555 25.844 -3.51 1 89.69 52 SER B C 1
ATOM 1952 O O . SER B 1 52 ? -10.609 26.203 -2.965 1 89.69 52 SER B O 1
ATOM 1954 N N . TYR B 1 53 ? -9.125 24.688 -3.535 1 88.88 53 TYR B N 1
ATOM 1955 C CA . TYR B 1 53 ? -9.93 23.547 -3.121 1 88.88 53 TYR B CA 1
ATOM 1956 C C . TYR B 1 53 ? -10.414 23.703 -1.686 1 88.88 53 TYR B C 1
ATOM 1958 O O . TYR B 1 53 ? -11.562 23.391 -1.369 1 88.88 53 TYR B O 1
ATOM 1966 N N . TYR B 1 54 ? -9.547 24.234 -0.858 1 91.94 54 TYR B N 1
ATOM 1967 C CA . TYR B 1 54 ? -9.836 24.25 0.572 1 91.94 54 TYR B CA 1
ATOM 1968 C C . TYR B 1 54 ? -10.32 25.641 1.005 1 91.94 54 TYR B C 1
ATOM 1970 O O . TYR B 1 54 ? -10.68 25.844 2.168 1 91.94 54 TYR B O 1
ATOM 1978 N N . ASP B 1 55 ? -10.469 26.562 0.137 1 92.56 55 ASP B N 1
ATOM 1979 C CA . ASP B 1 55 ? -10.695 27.969 0.504 1 92.56 55 ASP B CA 1
ATOM 1980 C C . ASP B 1 55 ? -12.008 28.125 1.271 1 92.56 55 ASP B C 1
ATOM 1982 O O . ASP B 1 55 ? -12.062 28.828 2.277 1 92.56 55 ASP B O 1
ATOM 1986 N N . SER B 1 56 ? -13.031 27.422 0.765 1 89.81 56 SER B N 1
ATOM 1987 C CA . SER B 1 56 ? -14.359 27.594 1.351 1 89.81 56 SER B CA 1
ATOM 1988 C C . SER B 1 56 ? -14.422 27 2.754 1 89.81 56 SER B C 1
ATOM 1990 O O . SER B 1 56 ? -15.094 27.547 3.633 1 89.81 56 SER B O 1
ATOM 1992 N N . GLU B 1 57 ? -13.609 26.031 2.93 1 90.5 57 GLU B N 1
ATOM 1993 C CA . GLU B 1 57 ? -13.68 25.328 4.203 1 90.5 57 GLU B CA 1
ATOM 1994 C C . GLU B 1 57 ? -12.734 25.938 5.23 1 90.5 57 GLU B C 1
ATOM 1996 O O . GLU B 1 57 ? -13.125 26.203 6.367 1 90.5 57 GLU B O 1
ATOM 2001 N N . LEU B 1 58 ? -11.547 26.266 4.895 1 93.5 58 LEU B N 1
ATOM 2002 C CA . LEU B 1 58 ? -10.492 26.625 5.84 1 93.5 58 LEU B CA 1
ATOM 2003 C C . LEU B 1 58 ? -10.383 28.141 5.965 1 93.5 58 LEU B C 1
ATOM 2005 O O . LEU B 1 58 ? -9.797 28.656 6.93 1 93.5 58 LEU B O 1
ATOM 2009 N N . GLY B 1 59 ? -10.898 28.859 4.973 1 92 59 GLY B N 1
ATOM 2010 C CA . GLY B 1 59 ? -10.641 30.281 4.871 1 92 59 GLY B CA 1
ATOM 2011 C C . GLY B 1 59 ? -9.367 30.609 4.121 1 92 59 GLY B C 1
ATOM 2012 O O . GLY B 1 59 ? -8.719 29.719 3.574 1 92 59 GLY B O 1
ATOM 2013 N N . THR B 1 60 ? -9.164 31.859 3.963 1 94.25 60 THR B N 1
ATOM 2014 C CA . THR B 1 60 ? -7.977 32.312 3.26 1 94.25 60 THR B CA 1
ATOM 2015 C C . THR B 1 60 ? -7.324 33.469 4.016 1 94.25 60 THR B C 1
ATOM 2017 O O . THR B 1 60 ? -7.992 34.188 4.766 1 94.25 60 THR B O 1
ATOM 2020 N N . PRO B 1 61 ? -6.016 33.719 3.842 1 96.38 61 PRO B N 1
ATOM 2021 C CA . PRO B 1 61 ? -5.07 32.906 3.086 1 96.38 61 PRO B CA 1
ATOM 2022 C C . PRO B 1 61 ? -4.68 31.625 3.822 1 96.38 61 PRO B C 1
ATOM 2024 O O . PRO B 1 61 ? -4.559 31.625 5.051 1 96.38 61 PRO B O 1
ATOM 2027 N N . ILE B 1 62 ? -4.465 30.578 3.047 1 97.19 62 ILE B N 1
ATOM 2028 C CA . ILE B 1 62 ? -4.094 29.281 3.623 1 97.19 62 ILE B CA 1
ATOM 2029 C C . ILE B 1 62 ? -2.574 29.125 3.594 1 97.19 62 ILE B C 1
ATOM 2031 O O . ILE B 1 62 ? -1.927 29.484 2.604 1 97.19 62 ILE B O 1
ATOM 2035 N N . PHE B 1 63 ? -2.027 28.609 4.68 1 97.62 63 PHE B N 1
ATOM 2036 C CA . PHE B 1 63 ? -0.616 28.25 4.742 1 97.62 63 PHE B CA 1
ATOM 2037 C C . PHE B 1 63 ? -0.452 26.766 5.078 1 97.62 63 PHE B C 1
ATOM 2039 O O . PHE B 1 63 ? -1.286 26.188 5.777 1 97.62 63 PHE B O 1
ATOM 2046 N N . ARG B 1 64 ? 0.626 26.188 4.559 1 97.94 64 ARG B N 1
ATOM 2047 C CA . ARG B 1 64 ? 1.011 24.828 4.887 1 97.94 64 ARG B CA 1
ATOM 2048 C C . ARG B 1 64 ? 2.113 24.797 5.941 1 97.94 64 ARG B C 1
ATOM 2050 O O . ARG B 1 64 ? 3.025 25.625 5.91 1 97.94 64 ARG B O 1
ATOM 2057 N N . TYR B 1 65 ? 2.047 23.906 6.832 1 98.31 65 TYR B N 1
ATOM 2058 C CA . TYR B 1 65 ? 3.1 23.578 7.789 1 98.31 65 TYR B CA 1
ATOM 2059 C C . TYR B 1 65 ? 3.465 22.094 7.715 1 98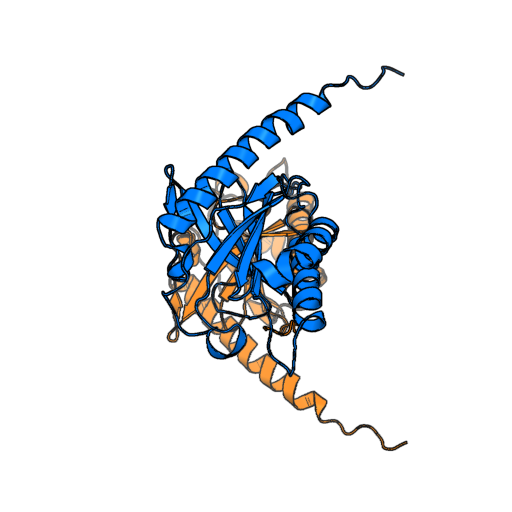.31 65 TYR B C 1
ATOM 2061 O O . TYR B 1 65 ? 2.59 21.234 7.789 1 98.31 65 TYR B O 1
ATOM 2069 N N . ILE B 1 66 ? 4.719 21.844 7.547 1 98.75 66 ILE B N 1
ATOM 2070 C CA . ILE B 1 66 ? 5.227 20.469 7.473 1 98.75 66 ILE B CA 1
ATOM 2071 C C . ILE B 1 66 ? 5.859 20.078 8.805 1 98.75 66 ILE B C 1
ATOM 2073 O O . ILE B 1 66 ? 6.734 20.781 9.312 1 98.75 66 ILE B O 1
ATOM 2077 N N . LEU B 1 67 ? 5.383 18.969 9.32 1 98.81 67 LEU B N 1
ATOM 2078 C CA . LEU B 1 67 ? 5.84 18.516 10.625 1 98.81 67 LEU B CA 1
ATOM 2079 C C . LEU B 1 67 ? 6.457 17.125 10.531 1 98.81 67 LEU B C 1
ATOM 2081 O O . LEU B 1 67 ? 6.043 16.312 9.703 1 98.81 67 LEU B O 1
ATOM 2085 N N . SER B 1 68 ? 7.422 16.875 11.352 1 98.75 68 SER B N 1
ATOM 2086 C CA . SER B 1 68 ? 7.949 15.539 11.625 1 98.75 68 SER B CA 1
ATOM 2087 C C . SER B 1 68 ? 7.918 15.227 13.117 1 98.75 68 SER B C 1
ATOM 2089 O O . SER B 1 68 ? 7.797 16.141 13.945 1 98.75 68 SER B O 1
ATOM 2091 N N . PHE B 1 69 ? 7.965 13.945 13.469 1 98.5 69 PHE B N 1
ATOM 2092 C CA . PHE B 1 69 ? 7.789 13.492 14.844 1 98.5 69 PHE B CA 1
ATOM 2093 C C . PHE B 1 69 ? 8.906 12.539 15.25 1 98.5 69 PHE B C 1
ATOM 2095 O O . PHE B 1 69 ? 9.367 11.734 14.438 1 98.5 69 PHE B O 1
ATOM 2102 N N . GLU B 1 70 ? 9.195 12.547 16.484 1 94.5 70 GLU B N 1
ATOM 2103 C CA . GLU B 1 70 ? 10.359 11.836 17 1 94.5 70 GLU B CA 1
ATOM 2104 C C . GLU B 1 70 ? 10.078 10.344 17.141 1 94.5 70 GLU B C 1
ATOM 2106 O O . GLU B 1 70 ? 10.953 9.516 16.906 1 94.5 70 GLU B O 1
ATOM 2111 N N . ARG B 1 71 ? 8.898 10 17.578 1 93.94 71 ARG B N 1
ATOM 2112 C CA . ARG B 1 71 ? 8.531 8.602 17.812 1 93.94 71 ARG B CA 1
ATOM 2113 C C . ARG B 1 71 ? 8.469 7.828 16.5 1 93.94 71 ARG B C 1
ATOM 2115 O O . ARG B 1 71 ? 7.75 8.219 15.57 1 93.94 71 ARG B O 1
ATOM 2122 N N . PRO B 1 72 ? 9.234 6.719 16.391 1 95.94 72 PRO B N 1
ATOM 2123 C CA . PRO B 1 72 ? 9.148 5.906 15.172 1 95.94 72 PRO B CA 1
ATOM 2124 C C . PRO B 1 72 ? 7.738 5.391 14.906 1 95.94 72 PRO B C 1
ATOM 2126 O O . PRO B 1 72 ? 7.02 5.039 15.844 1 95.94 72 PRO B O 1
ATOM 2129 N N . LEU B 1 73 ? 7.367 5.367 13.664 1 97.56 73 LEU B N 1
ATOM 2130 C CA . LEU B 1 73 ? 6.051 4.891 13.258 1 97.56 73 LEU B CA 1
ATOM 2131 C C . LEU B 1 73 ? 6.156 3.543 12.555 1 97.56 73 LEU B C 1
ATOM 2133 O O . LEU B 1 73 ? 6.711 3.453 11.453 1 97.56 73 LEU B O 1
ATOM 2137 N N . PRO B 1 74 ? 5.566 2.488 13.203 1 98.06 74 PRO B N 1
ATOM 2138 C CA . PRO B 1 74 ? 5.441 1.268 12.406 1 98.06 74 PRO B CA 1
ATOM 2139 C C . PRO B 1 74 ? 4.703 1.501 11.086 1 98.06 74 PRO B C 1
ATOM 2141 O O . PRO B 1 74 ? 3.688 2.197 11.062 1 98.06 74 PRO B O 1
ATOM 2144 N N . LEU B 1 75 ? 5.234 0.956 9.961 1 98.38 75 LEU B N 1
ATOM 2145 C CA . LEU B 1 75 ? 4.688 1.264 8.648 1 98.38 75 LEU B CA 1
ATOM 2146 C C . LEU B 1 75 ? 3.23 0.818 8.547 1 98.38 75 LEU B C 1
ATOM 2148 O O . LEU B 1 75 ? 2.445 1.41 7.801 1 98.38 75 LEU B O 1
ATOM 2152 N N . ASP B 1 76 ? 2.795 -0.207 9.25 1 97.94 76 ASP B N 1
ATOM 2153 C CA . ASP B 1 76 ? 1.408 -0.663 9.219 1 97.94 76 ASP B CA 1
ATOM 2154 C C . ASP B 1 76 ? 0.565 0.078 10.258 1 97.94 76 ASP B C 1
ATOM 2156 O O . ASP B 1 76 ? -0.564 -0.323 10.547 1 97.94 76 ASP B O 1
ATOM 2160 N N . GLY B 1 77 ? 1.068 1.145 10.867 1 98.19 77 GLY B N 1
ATOM 2161 C CA . GLY B 1 77 ? 0.347 1.943 11.844 1 98.19 77 GLY B CA 1
ATOM 2162 C C . GLY B 1 77 ? -0.25 3.209 11.258 1 98.19 77 GLY B C 1
ATOM 2163 O O . GLY B 1 77 ? -0.922 3.967 11.961 1 98.19 77 GLY B O 1
ATOM 2164 N N . LEU B 1 78 ? -0.062 3.441 10.023 1 98.62 78 LEU B N 1
ATOM 2165 C CA . LEU B 1 78 ? -0.432 4.703 9.391 1 98.62 78 LEU B CA 1
ATOM 2166 C C . LEU B 1 78 ? -1.945 4.895 9.406 1 98.62 78 LEU B C 1
ATOM 2168 O O . LEU B 1 78 ? -2.432 6.016 9.547 1 98.62 78 LEU B O 1
ATOM 2172 N N . ALA B 1 79 ? -2.699 3.773 9.242 1 98.5 79 ALA B N 1
ATOM 2173 C CA . ALA B 1 79 ? -4.156 3.861 9.211 1 98.5 79 ALA B CA 1
ATOM 2174 C C . ALA B 1 79 ? -4.699 4.445 10.516 1 98.5 79 ALA B C 1
ATOM 2176 O O . ALA B 1 79 ? -5.586 5.301 10.492 1 98.5 79 ALA B O 1
ATOM 2177 N N . GLU B 1 80 ? -4.16 4.004 11.617 1 98.31 80 GLU B N 1
ATOM 2178 C CA . GLU B 1 80 ? -4.602 4.504 12.914 1 98.31 80 GLU B CA 1
ATOM 2179 C C . GLU B 1 80 ? -4.297 5.992 13.07 1 98.31 80 GLU B C 1
ATOM 2181 O O . GLU B 1 80 ? -5.094 6.738 13.641 1 98.31 80 GLU B O 1
ATOM 2186 N N . ILE B 1 81 ? -3.129 6.41 12.586 1 98.56 81 ILE B N 1
ATOM 2187 C CA . ILE B 1 81 ? -2.754 7.82 12.633 1 98.56 81 ILE B CA 1
ATOM 2188 C C . ILE B 1 81 ? -3.758 8.648 11.844 1 98.56 81 ILE B C 1
ATOM 2190 O O . ILE B 1 81 ? -4.199 9.711 12.305 1 98.56 81 ILE B O 1
ATOM 2194 N N . LYS B 1 82 ? -4.113 8.172 10.648 1 98.62 82 LYS B N 1
ATOM 2195 C CA . LYS B 1 82 ? -5.074 8.883 9.805 1 98.62 82 LYS B CA 1
ATOM 2196 C C . LYS B 1 82 ? -6.422 9.023 10.508 1 98.62 82 LYS B C 1
ATOM 2198 O O . LYS B 1 82 ? -7.035 10.094 10.492 1 98.62 82 LYS B O 1
ATOM 2203 N N . LEU B 1 83 ? -6.883 7.934 11.109 1 98.31 83 LEU B N 1
ATOM 2204 C CA . LEU B 1 83 ? -8.141 7.984 11.836 1 98.31 83 LEU B CA 1
ATOM 2205 C C . LEU B 1 83 ? -8.07 8.984 12.984 1 98.31 83 LEU B C 1
ATOM 2207 O O . LEU B 1 83 ? -9.031 9.703 13.25 1 98.31 83 LEU B O 1
ATOM 2211 N N . GLY B 1 84 ? -6.941 9.023 13.68 1 97.88 84 GLY B N 1
ATOM 2212 C CA . GLY B 1 84 ? -6.746 9.992 14.75 1 97.88 84 GLY B CA 1
ATOM 2213 C C . GLY B 1 84 ? -6.816 11.43 14.266 1 97.88 84 GLY B C 1
ATOM 2214 O O . GLY B 1 84 ? -7.461 12.266 14.898 1 97.88 84 GLY B O 1
ATOM 2215 N N . THR B 1 85 ? -6.133 11.703 13.156 1 98 85 THR B N 1
ATOM 2216 C CA . THR B 1 85 ? -6.137 13.062 12.625 1 98 85 THR B CA 1
ATOM 2217 C C . THR B 1 85 ? -7.523 13.438 12.117 1 98 85 THR B C 1
ATOM 2219 O O . THR B 1 85 ? -7.941 14.594 12.227 1 98 85 THR B O 1
ATOM 2222 N N . ASN B 1 86 ? -8.25 12.445 11.516 1 97.12 86 ASN B N 1
ATOM 2223 C CA . ASN B 1 86 ? -9.625 12.695 11.102 1 97.12 86 ASN B CA 1
ATOM 2224 C C . ASN B 1 86 ? -10.5 13.109 12.289 1 97.12 86 ASN B C 1
ATOM 2226 O O . ASN B 1 86 ? -11.305 14.031 12.18 1 97.12 86 ASN B O 1
ATOM 2230 N N . ARG B 1 87 ? -10.352 12.359 13.367 1 96.44 87 ARG B N 1
ATOM 2231 C CA . ARG B 1 87 ? -11.125 12.672 14.562 1 96.44 87 ARG B CA 1
ATOM 2232 C C . ARG B 1 87 ? -10.836 14.086 15.047 1 96.44 87 ARG B C 1
ATOM 2234 O O . ARG B 1 87 ? -11.75 14.805 15.477 1 96.44 87 ARG B O 1
ATOM 2241 N N . LEU B 1 88 ? -9.594 14.5 15 1 96.25 88 LEU B N 1
ATOM 2242 C CA . LEU B 1 88 ? -9.219 15.852 15.406 1 96.25 88 LEU B CA 1
ATOM 2243 C C . LEU B 1 88 ? -9.883 16.891 14.516 1 96.25 88 LEU B C 1
ATOM 2245 O O . LEU B 1 88 ? -10.43 17.891 15 1 96.25 88 LEU B O 1
ATOM 2249 N N . GLU B 1 89 ? -9.844 16.672 13.188 1 96.12 89 GLU B N 1
ATOM 2250 C CA . GLU B 1 89 ? -10.484 17.594 12.25 1 96.12 89 GLU B CA 1
ATOM 2251 C C . GLU B 1 89 ? -11.977 17.719 12.539 1 96.12 89 GLU B C 1
ATOM 2253 O O . GLU B 1 89 ? -12.523 18.812 12.562 1 96.12 89 GLU B O 1
ATOM 2258 N N . THR B 1 90 ? -12.617 16.578 12.773 1 94.12 90 THR B N 1
ATOM 2259 C CA . THR B 1 90 ? -14.055 16.531 13.008 1 94.12 90 THR B CA 1
ATOM 2260 C C . THR B 1 90 ? -14.414 17.234 14.312 1 94.12 90 THR B C 1
ATOM 2262 O O . THR B 1 90 ? -15.367 18 14.367 1 94.12 90 THR B O 1
ATOM 2265 N N . ARG B 1 91 ? -13.656 17 15.305 1 92.19 91 ARG B N 1
ATOM 2266 C CA . ARG B 1 91 ? -13.898 17.562 16.625 1 92.19 91 ARG B CA 1
ATOM 2267 C C . ARG B 1 91 ? -13.812 19.094 16.594 1 92.19 91 ARG B C 1
ATOM 2269 O O . ARG B 1 91 ? -14.555 19.781 17.297 1 92.19 91 ARG B O 1
ATOM 2276 N N . TRP B 1 92 ? -12.977 19.641 15.812 1 92.31 92 TRP B N 1
ATOM 2277 C CA . TRP B 1 92 ? -12.711 21.078 15.812 1 92.31 92 TRP B CA 1
ATOM 2278 C C . TRP B 1 92 ? -13.539 21.797 14.75 1 92.31 92 TRP B C 1
ATOM 2280 O O . TRP B 1 92 ? -13.539 23.016 14.672 1 92.31 92 TRP B O 1
ATOM 2290 N N . ALA B 1 93 ? -14.172 20.969 13.961 1 90.38 93 ALA B N 1
ATOM 2291 C CA . ALA B 1 93 ? -14.969 21.594 12.898 1 90.38 93 ALA B CA 1
ATOM 2292 C C . ALA B 1 93 ? -16.031 22.516 13.484 1 90.38 93 ALA B C 1
ATOM 2294 O O . ALA B 1 93 ? -16.625 22.203 14.516 1 90.38 93 ALA B O 1
ATOM 2295 N N . HIS B 1 94 ? -16.141 23.688 12.898 1 85.5 94 HIS B N 1
ATOM 2296 C CA . HIS B 1 94 ? -17.172 24.656 13.25 1 85.5 94 HIS B CA 1
ATOM 2297 C C . HIS B 1 94 ? -18.172 24.844 12.109 1 85.5 94 HIS B C 1
ATOM 2299 O O . HIS B 1 94 ? -17.781 25.172 10.984 1 85.5 94 HIS B O 1
ATOM 2305 N N . ASP B 1 95 ? -19.469 24.641 12.453 1 85.25 95 ASP B N 1
ATOM 2306 C CA . ASP B 1 95 ? -20.547 24.766 11.469 1 85.25 95 ASP B CA 1
ATOM 2307 C C . ASP B 1 95 ? -20.25 23.938 10.219 1 85.25 95 ASP B C 1
ATOM 2309 O O . ASP B 1 95 ? -20.375 24.422 9.102 1 85.25 95 ASP B O 1
ATOM 2313 N N . GLY B 1 96 ? -19.672 22.875 10.414 1 79.88 96 GLY B N 1
ATOM 2314 C CA . GLY B 1 96 ? -19.422 21.938 9.328 1 79.88 96 GLY B CA 1
ATOM 2315 C C . GLY B 1 96 ? -18.156 22.234 8.555 1 79.88 96 GLY B C 1
ATOM 2316 O O . GLY B 1 96 ? -17.859 21.578 7.551 1 79.88 96 GLY B O 1
ATOM 2317 N N . ARG B 1 97 ? -17.5 23.25 9.031 1 87.94 97 ARG B N 1
ATOM 2318 C CA . ARG B 1 97 ? -16.266 23.641 8.344 1 87.94 97 ARG B CA 1
ATOM 2319 C C . ARG B 1 97 ? -15.039 23.297 9.18 1 87.94 97 ARG B C 1
ATOM 2321 O O . ARG B 1 97 ? -14.969 23.672 10.359 1 87.94 97 ARG B O 1
ATOM 2328 N N . ARG B 1 98 ? -14.078 22.703 8.547 1 91.56 98 ARG B N 1
ATOM 2329 C CA . ARG B 1 98 ? -12.836 22.375 9.227 1 91.56 98 ARG B CA 1
ATOM 2330 C C . ARG B 1 98 ? -11.969 23.625 9.422 1 91.56 98 ARG B C 1
ATOM 2332 O O . ARG B 1 98 ? -12.016 24.547 8.609 1 91.56 98 ARG B O 1
ATOM 2339 N N . LEU B 1 99 ? -11.211 23.641 10.477 1 93.5 99 LEU B N 1
ATOM 2340 C CA . LEU B 1 99 ? -10.281 24.734 10.766 1 93.5 99 LEU B CA 1
ATOM 2341 C C . LEU B 1 99 ? -8.906 24.438 10.18 1 93.5 99 LEU B C 1
ATOM 2343 O O . LEU B 1 99 ? -8.109 25.359 9.977 1 93.5 99 LEU B O 1
ATOM 2347 N N . PHE B 1 100 ? -8.664 23.219 9.969 1 96.19 100 PHE B N 1
ATOM 2348 C CA . PHE B 1 100 ? -7.398 22.75 9.43 1 96.19 100 PHE B CA 1
ATOM 2349 C C . PHE B 1 100 ? -7.578 21.422 8.703 1 96.19 100 PHE B C 1
ATOM 2351 O O . PHE B 1 100 ? -8.547 20.703 8.945 1 96.19 100 PHE B O 1
ATOM 2358 N N . ASN B 1 101 ? -6.762 21.219 7.727 1 96.25 101 ASN B N 1
ATOM 2359 C CA . ASN B 1 101 ? -6.621 19.938 7.062 1 96.25 101 ASN B CA 1
ATOM 2360 C C . ASN B 1 101 ? -5.344 19.219 7.492 1 96.25 101 ASN B C 1
ATOM 2362 O O . ASN B 1 101 ? -4.266 19.812 7.492 1 96.25 101 ASN B O 1
ATOM 2366 N N . LEU B 1 102 ? -5.512 18 7.949 1 97.88 102 LEU B N 1
ATOM 2367 C CA . LEU B 1 102 ? -4.383 17.203 8.391 1 97.88 102 LEU B CA 1
ATOM 2368 C C . LEU B 1 102 ? -4.141 16.031 7.445 1 97.88 102 LEU B C 1
ATOM 2370 O O . LEU B 1 102 ? -4.988 15.148 7.312 1 97.88 102 LEU B O 1
ATOM 2374 N N . ASP B 1 103 ? -2.996 16.016 6.824 1 98 103 ASP B N 1
ATOM 2375 C CA . ASP B 1 103 ? -2.613 14.938 5.918 1 98 103 ASP B CA 1
ATOM 2376 C C . ASP B 1 103 ? -1.432 14.141 6.469 1 98 103 ASP B C 1
ATOM 2378 O O . ASP B 1 103 ? -0.275 14.477 6.199 1 98 103 ASP B O 1
ATOM 2382 N N . PRO B 1 104 ? -1.703 13.117 7.133 1 98.81 104 PRO B N 1
ATOM 2383 C CA . PRO B 1 104 ? -0.608 12.336 7.715 1 98.81 104 PRO B CA 1
ATOM 2384 C C . PRO B 1 104 ? 0.012 11.352 6.723 1 98.81 104 PRO B C 1
ATOM 2386 O O . PRO B 1 104 ? -0.649 10.93 5.77 1 98.81 104 PRO B O 1
ATOM 2389 N N . GLY B 1 105 ? 1.253 11.023 6.957 1 98.81 105 GLY B N 1
ATOM 2390 C CA . GLY B 1 105 ? 2.014 10.016 6.238 1 98.81 105 GLY B CA 1
ATOM 2391 C C . GLY B 1 105 ? 3.281 9.594 6.957 1 98.81 105 GLY B C 1
ATOM 2392 O O . GLY B 1 105 ? 3.412 9.805 8.164 1 98.81 105 GLY B O 1
ATOM 2393 N N . TYR B 1 106 ? 4.121 8.922 6.266 1 98.88 106 TYR B N 1
ATOM 2394 C CA . TYR B 1 106 ? 5.453 8.625 6.773 1 98.88 106 TYR B CA 1
ATOM 2395 C C . TYR B 1 106 ? 6.504 8.781 5.684 1 98.88 106 TYR B C 1
ATOM 2397 O O . TYR B 1 106 ? 6.184 8.727 4.492 1 98.88 106 TYR B O 1
ATOM 2405 N N . ILE B 1 107 ? 7.695 9.023 6.152 1 98.75 107 ILE B N 1
ATOM 2406 C CA . ILE B 1 107 ? 8.875 9.102 5.301 1 98.75 107 ILE B CA 1
ATOM 2407 C C . ILE B 1 107 ? 9.852 7.988 5.672 1 98.75 107 ILE B C 1
ATOM 2409 O O . ILE B 1 107 ? 10.109 7.746 6.852 1 98.75 107 ILE B O 1
ATOM 2413 N N . THR B 1 108 ? 10.266 7.254 4.66 1 98.25 108 THR B N 1
ATOM 2414 C CA . THR B 1 108 ? 11.406 6.352 4.762 1 98.25 108 THR B CA 1
ATOM 2415 C C . THR B 1 108 ? 12.531 6.793 3.822 1 98.25 108 THR B C 1
ATOM 2417 O O . THR B 1 108 ? 12.469 7.879 3.242 1 98.25 108 THR B O 1
ATOM 2420 N N . GLN B 1 109 ? 13.555 5.949 3.789 1 97.31 109 GLN B N 1
ATOM 2421 C CA . GLN B 1 109 ? 14.648 6.27 2.881 1 97.31 109 GLN B CA 1
ATOM 2422 C C . GLN B 1 109 ? 14.188 6.227 1.426 1 97.31 109 GLN B C 1
ATOM 2424 O O . GLN B 1 109 ? 14.734 6.93 0.574 1 97.31 109 GLN B O 1
ATOM 2429 N N . GLU B 1 110 ? 13.102 5.547 1.17 1 98.19 110 GLU B N 1
ATOM 2430 C CA . GLU B 1 110 ? 12.734 5.211 -0.203 1 98.19 110 GLU B CA 1
ATOM 2431 C C . GLU B 1 110 ? 11.555 6.051 -0.682 1 98.19 110 GLU B C 1
ATOM 2433 O O . GLU B 1 110 ? 11.359 6.23 -1.887 1 98.19 110 GLU B O 1
ATOM 2438 N N . ARG B 1 111 ? 10.695 6.559 0.302 1 98.81 111 ARG B N 1
ATOM 2439 C CA . ARG B 1 111 ? 9.43 7.051 -0.222 1 98.81 111 ARG B CA 1
ATOM 2440 C C . ARG B 1 111 ? 8.734 7.957 0.788 1 98.81 111 ARG B C 1
ATOM 2442 O O . ARG B 1 111 ? 9.07 7.945 1.974 1 98.81 111 ARG B O 1
ATOM 2449 N N . LEU B 1 112 ? 7.852 8.75 0.314 1 98.94 112 LEU B N 1
ATOM 2450 C CA . LEU B 1 112 ? 6.773 9.391 1.063 1 98.94 112 LEU B CA 1
ATOM 2451 C C . LEU B 1 112 ? 5.441 8.703 0.788 1 98.94 112 LEU B C 1
ATOM 2453 O O . LEU B 1 112 ? 5.016 8.609 -0.365 1 98.94 112 LEU B O 1
ATOM 2457 N N . VAL B 1 113 ? 4.762 8.242 1.819 1 98.94 113 VAL B N 1
ATOM 2458 C CA . VAL B 1 113 ? 3.424 7.664 1.714 1 98.94 113 VAL B CA 1
ATOM 2459 C C . VAL B 1 113 ? 2.445 8.469 2.562 1 98.94 113 VAL B C 1
ATOM 2461 O O . VAL B 1 113 ? 2.682 8.695 3.752 1 98.94 113 VAL B O 1
ATOM 2464 N N . LEU B 1 114 ? 1.381 8.93 1.963 1 98.88 114 LEU B N 1
ATOM 2465 C CA . LEU B 1 114 ? 0.311 9.625 2.67 1 98.88 114 LEU B CA 1
ATOM 2466 C C . LEU B 1 114 ? -0.893 8.711 2.867 1 98.88 114 LEU B C 1
ATOM 2468 O O . LEU B 1 114 ? -1.126 7.805 2.066 1 98.88 114 LEU B O 1
ATOM 2472 N N . ALA B 1 115 ? -1.614 8.945 3.938 1 98.69 115 ALA B N 1
ATOM 2473 C CA . ALA B 1 115 ? -2.836 8.195 4.219 1 98.69 115 ALA B CA 1
ATOM 2474 C C . ALA B 1 115 ? -4.066 8.953 3.734 1 98.69 115 ALA B C 1
ATOM 2476 O O . ALA B 1 115 ? -4.148 10.172 3.873 1 98.69 115 ALA B O 1
ATOM 2477 N N . THR B 1 116 ? -5.027 8.25 3.178 1 98.25 116 THR B N 1
ATOM 2478 C CA . THR B 1 116 ? -6.262 8.859 2.695 1 98.25 116 THR B CA 1
ATOM 2479 C C . THR B 1 116 ? -7.438 7.902 2.855 1 98.25 116 THR B C 1
ATOM 2481 O O . THR B 1 116 ? -7.25 6.684 2.891 1 98.25 116 THR B O 1
ATOM 2484 N N . GLY B 1 117 ? -8.555 8.406 2.951 1 97.56 117 GLY B N 1
ATOM 2485 C CA . GLY B 1 117 ? -9.773 7.605 3.006 1 97.56 117 GLY B CA 1
ATOM 2486 C C . GLY B 1 117 ? -10.398 7.383 1.645 1 97.56 117 GLY B C 1
ATOM 2487 O O . GLY B 1 117 ? -11.453 6.754 1.539 1 97.56 117 GLY B O 1
ATOM 2488 N N . LYS B 1 118 ? -9.781 7.871 0.65 1 96.62 118 LYS B N 1
ATOM 2489 C CA . LYS B 1 118 ? -10.344 7.809 -0.694 1 96.62 118 LYS B CA 1
ATOM 2490 C C . LYS B 1 118 ? -9.578 6.828 -1.573 1 96.62 118 LYS B C 1
ATOM 2492 O O . LYS B 1 118 ? -8.344 6.887 -1.644 1 96.62 118 LYS B O 1
ATOM 2497 N N . ASN B 1 119 ? -10.383 6.02 -2.17 1 96.69 119 ASN B N 1
ATOM 2498 C CA . ASN B 1 119 ? -9.797 5.129 -3.168 1 96.69 119 ASN B CA 1
ATOM 2499 C C . ASN B 1 119 ? -9.484 5.867 -4.465 1 96.69 119 ASN B C 1
ATOM 2501 O O . ASN B 1 119 ? -10.203 6.801 -4.84 1 96.69 119 ASN B O 1
ATOM 2505 N N . PHE B 1 120 ? -8.352 5.48 -5.07 1 96.69 120 PHE B N 1
ATOM 2506 C CA . PHE B 1 120 ? -7.973 5.879 -6.418 1 96.69 120 PHE B CA 1
ATOM 2507 C C . PHE B 1 120 ? -7.168 4.781 -7.102 1 96.69 120 PHE B C 1
ATOM 2509 O O . PHE B 1 120 ? -6.707 3.842 -6.449 1 96.69 120 PHE B O 1
ATOM 2516 N N . THR B 1 121 ? -6.977 4.855 -8.375 1 97.38 121 THR B N 1
ATOM 2517 C CA . THR B 1 121 ? -6.434 3.783 -9.203 1 97.38 121 THR B CA 1
ATOM 2518 C C . THR B 1 121 ? -5.047 3.373 -8.719 1 97.38 121 THR B C 1
ATOM 2520 O O . THR B 1 121 ? -4.672 2.203 -8.812 1 97.38 121 THR B O 1
ATOM 2523 N N . HIS B 1 122 ? -4.316 4.32 -8.141 1 98.25 122 HIS B N 1
ATOM 2524 C CA . HIS B 1 122 ? -2.916 4.059 -7.828 1 98.25 122 HIS B CA 1
ATOM 2525 C C . HIS B 1 122 ? -2.732 3.752 -6.344 1 98.25 122 HIS B C 1
ATOM 2527 O O . HIS B 1 122 ? -1.604 3.586 -5.875 1 98.25 122 HIS B O 1
ATOM 2533 N N . ARG B 1 123 ? -3.756 3.758 -5.566 1 98.75 123 ARG B N 1
ATOM 2534 C CA . ARG B 1 123 ? -3.633 3.664 -4.113 1 98.75 123 ARG B CA 1
ATOM 2535 C C . ARG B 1 123 ? -3.762 2.219 -3.646 1 98.75 123 ARG B C 1
ATOM 2537 O O . ARG B 1 123 ? -4.496 1.431 -4.246 1 98.75 123 ARG B O 1
ATOM 2544 N N . VAL B 1 124 ? -3.037 1.889 -2.609 1 98.88 124 VAL B N 1
ATOM 2545 C CA . VAL B 1 124 ? -3.051 0.561 -2.004 1 98.88 124 VAL B CA 1
ATOM 2546 C C . VAL B 1 124 ? -3.805 0.606 -0.677 1 98.88 124 VAL B C 1
ATOM 2548 O O . VAL B 1 124 ? -3.539 1.467 0.166 1 98.88 124 VAL B O 1
ATOM 2551 N N . TYR B 1 125 ? -4.746 -0.304 -0.552 1 98.75 125 TYR B N 1
ATOM 2552 C CA . TYR B 1 125 ? -5.535 -0.34 0.676 1 98.75 125 TYR B CA 1
ATOM 2553 C C . TYR B 1 125 ? -4.695 -0.844 1.845 1 98.75 125 TYR B C 1
ATOM 2555 O O . TYR B 1 125 ? -3.975 -1.837 1.718 1 98.75 125 TYR B O 1
ATOM 2563 N N . LEU B 1 126 ? -4.77 -0.109 2.955 1 98.5 126 LEU B N 1
ATOM 2564 C CA . LEU B 1 126 ? -4.051 -0.499 4.16 1 98.5 126 LEU B CA 1
ATOM 2565 C C . LEU B 1 126 ? -4.957 -1.277 5.109 1 98.5 126 LEU B C 1
ATOM 2567 O O . LEU B 1 126 ? -4.801 -2.49 5.266 1 98.5 126 LEU B O 1
ATOM 2571 N N . SER B 1 127 ? -5.863 -0.61 5.758 1 98 127 SER B N 1
ATOM 2572 C CA . SER B 1 127 ? -6.816 -1.141 6.73 1 98 127 SER B CA 1
ATOM 2573 C C . SER B 1 127 ? -7.742 -0.048 7.25 1 98 127 SER B C 1
ATOM 2575 O O . SER B 1 127 ? -7.508 1.139 7.012 1 98 127 SER B O 1
ATOM 2577 N N . LEU B 1 128 ? -8.859 -0.477 7.816 1 97.88 128 LEU B N 1
ATOM 2578 C CA . LEU B 1 128 ? -9.758 0.415 8.555 1 97.88 128 LEU B CA 1
ATOM 2579 C C . LEU B 1 128 ? -10.297 1.511 7.641 1 97.88 128 LEU B C 1
ATOM 2581 O O . LEU B 1 128 ? -10.484 2.648 8.078 1 97.88 128 LEU B O 1
ATOM 2585 N N . GLY B 1 129 ? -10.422 1.172 6.348 1 98.12 129 GLY B N 1
ATOM 2586 C CA . GLY B 1 129 ? -10.977 2.127 5.406 1 98.12 129 GLY B CA 1
ATOM 2587 C C . GLY B 1 129 ? -9.953 3.121 4.891 1 98.12 129 GLY B C 1
ATOM 2588 O O . GLY B 1 129 ? -10.305 4.082 4.203 1 98.12 129 GLY B O 1
ATOM 2589 N N . ILE B 1 130 ? -8.664 2.875 5.223 1 98.69 130 ILE B N 1
ATOM 2590 C CA . ILE B 1 130 ? -7.625 3.838 4.875 1 98.69 130 ILE B CA 1
ATOM 2591 C C . ILE B 1 130 ? -6.746 3.271 3.764 1 98.69 130 ILE B C 1
ATOM 2593 O O . ILE B 1 130 ? -6.387 2.092 3.789 1 98.69 130 ILE B O 1
ATOM 2597 N N . TRP B 1 131 ? -6.426 4.145 2.855 1 98.69 131 TRP B N 1
ATOM 2598 C CA . TRP B 1 131 ? -5.574 3.836 1.71 1 98.69 131 TRP B CA 1
ATOM 2599 C C . TRP B 1 131 ? -4.23 4.547 1.822 1 98.69 131 TRP B C 1
ATOM 2601 O O . TRP B 1 131 ? -4.137 5.621 2.416 1 98.69 131 TRP B O 1
ATOM 2611 N N . ALA B 1 132 ? -3.234 3.906 1.246 1 98.88 132 ALA B N 1
ATOM 2612 C CA . ALA B 1 132 ? -1.918 4.52 1.099 1 98.88 132 ALA B CA 1
ATOM 2613 C C . ALA B 1 132 ? -1.767 5.172 -0.274 1 98.88 132 ALA B C 1
ATOM 2615 O O . ALA B 1 132 ? -2.0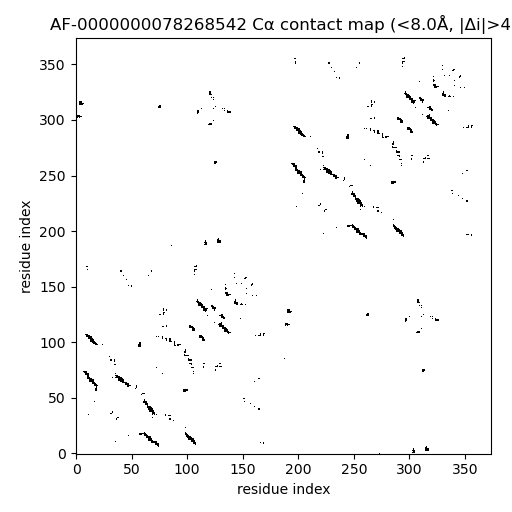49 4.547 -1.299 1 98.88 132 ALA B O 1
ATOM 2616 N N . ASP B 1 133 ? -1.395 6.363 -0.265 1 98.75 133 ASP B N 1
ATOM 2617 C CA . ASP B 1 133 ? -0.973 7.082 -1.464 1 98.75 133 ASP B CA 1
ATOM 2618 C C . ASP B 1 133 ? 0.55 7.172 -1.543 1 98.75 133 ASP B C 1
ATOM 2620 O O . ASP B 1 133 ? 1.173 7.918 -0.786 1 98.75 133 ASP B O 1
ATOM 2624 N N . LEU B 1 134 ? 1.149 6.301 -2.381 1 98.88 134 LEU B N 1
ATOM 2625 C CA . LEU B 1 134 ? 2.566 6.473 -2.678 1 98.88 134 LEU B CA 1
ATOM 2626 C C . LEU B 1 134 ? 2.814 7.789 -3.404 1 98.88 134 LEU B C 1
ATOM 2628 O O . LEU B 1 134 ? 2.723 7.855 -4.633 1 98.88 134 LEU B O 1
ATOM 2632 N N . THR B 1 135 ? 3.201 8.805 -2.697 1 98.81 135 THR B N 1
ATOM 2633 C CA . THR B 1 135 ? 3.168 10.172 -3.195 1 98.81 135 THR B CA 1
ATOM 2634 C C . THR B 1 135 ? 4.453 10.508 -3.947 1 98.81 135 THR B C 1
ATOM 2636 O O . THR B 1 135 ? 4.414 11.148 -5 1 98.81 135 THR B O 1
ATOM 2639 N N . LEU B 1 136 ? 5.543 10.18 -3.4 1 98.88 136 LEU B N 1
ATOM 2640 C CA . LEU B 1 136 ? 6.863 10.398 -3.984 1 98.88 136 LEU B CA 1
ATOM 2641 C C . LEU B 1 136 ? 7.781 9.211 -3.701 1 98.88 136 LEU B C 1
ATOM 2643 O O . LEU B 1 136 ? 7.629 8.531 -2.682 1 98.88 136 LEU B O 1
ATOM 2647 N N . ILE B 1 137 ? 8.688 8.992 -4.52 1 98.75 137 ILE B N 1
ATOM 2648 C CA . ILE B 1 137 ? 9.758 8.039 -4.266 1 98.75 137 ILE B CA 1
ATOM 2649 C C . ILE B 1 137 ? 11.109 8.75 -4.32 1 98.75 137 ILE B C 1
ATOM 2651 O O . ILE B 1 137 ? 11.227 9.812 -4.941 1 98.75 137 ILE B O 1
ATOM 2655 N N . PHE B 1 138 ? 12.062 8.273 -3.594 1 98.56 138 PHE B N 1
ATOM 2656 C CA . PHE B 1 138 ? 13.406 8.836 -3.572 1 98.56 138 PHE B CA 1
ATOM 2657 C C . PHE B 1 138 ? 14.367 7.973 -4.375 1 98.56 138 PHE B C 1
ATOM 2659 O O . PHE B 1 138 ? 14.617 6.82 -4.02 1 98.56 138 PHE B O 1
ATOM 2666 N N . GLN B 1 139 ? 14.805 8.477 -5.438 1 96.69 139 GLN B N 1
ATOM 2667 C CA . GLN B 1 139 ? 15.703 7.777 -6.352 1 96.69 139 GLN B CA 1
ATOM 2668 C C . GLN B 1 139 ? 16.781 8.719 -6.891 1 96.69 139 GLN B C 1
ATOM 2670 O O . GLN B 1 139 ? 16.516 9.891 -7.16 1 96.69 139 GLN B O 1
ATOM 2675 N N . GLN B 1 140 ? 17.969 8.156 -7.012 1 95 140 GLN B N 1
ATOM 2676 C CA . GLN B 1 140 ? 19.094 8.891 -7.574 1 95 140 GLN B CA 1
ATOM 2677 C C . GLN B 1 140 ? 19.312 10.211 -6.84 1 95 140 GLN B C 1
ATOM 2679 O O . GLN B 1 140 ? 19.484 11.258 -7.465 1 95 140 GLN B O 1
ATOM 2684 N N . GLY B 1 141 ? 19.109 10.289 -5.629 1 96 141 GLY B N 1
ATOM 2685 C CA . GLY B 1 141 ? 19.484 11.391 -4.754 1 96 141 GLY B CA 1
ATOM 2686 C C . GLY B 1 141 ? 18.422 12.477 -4.68 1 96 141 GLY B C 1
ATOM 2687 O O . GLY B 1 141 ? 18.656 13.555 -4.141 1 96 141 GLY B O 1
ATOM 2688 N N . ASP B 1 142 ? 17.234 12.148 -5.246 1 97.56 142 ASP B N 1
ATOM 2689 C CA . ASP B 1 142 ? 16.203 13.18 -5.234 1 97.56 142 ASP B CA 1
ATOM 2690 C C . ASP B 1 142 ? 14.805 12.57 -5.113 1 97.56 142 ASP B C 1
ATOM 2692 O O . ASP B 1 142 ? 14.625 11.367 -5.336 1 97.56 142 ASP B O 1
ATOM 2696 N N . TRP B 1 143 ? 13.836 13.461 -4.719 1 98.69 143 TRP B N 1
ATOM 2697 C CA . TRP B 1 143 ? 12.43 13.078 -4.734 1 98.69 143 TRP B CA 1
ATOM 2698 C C . TRP B 1 143 ? 11.875 13.109 -6.152 1 98.69 143 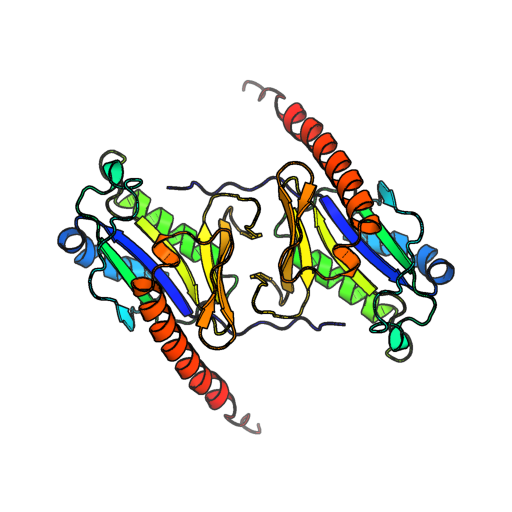TRP B C 1
ATOM 2700 O O . TRP B 1 143 ? 11.914 14.141 -6.82 1 98.69 143 TRP B O 1
ATOM 2710 N N . CYS B 1 144 ? 11.305 11.977 -6.57 1 98.5 144 CYS B N 1
ATOM 2711 C CA . CYS B 1 144 ? 10.75 11.852 -7.918 1 98.5 144 CYS B CA 1
ATOM 2712 C C . CYS B 1 144 ? 9.227 11.852 -7.883 1 98.5 144 CYS B C 1
ATOM 2714 O O . CYS B 1 144 ? 8.617 11.148 -7.078 1 98.5 144 CYS B O 1
ATOM 2716 N N . ASP B 1 145 ? 8.711 12.664 -8.766 1 98.25 145 ASP B N 1
ATOM 2717 C CA . ASP B 1 145 ? 7.258 12.703 -8.898 1 98.25 145 ASP B CA 1
ATOM 2718 C C . ASP B 1 145 ? 6.734 11.438 -9.562 1 98.25 145 ASP B C 1
ATOM 2720 O O . ASP B 1 145 ? 7.398 10.859 -10.43 1 98.25 145 ASP B O 1
ATOM 2724 N N . LEU B 1 146 ? 5.602 11.047 -9.148 1 97.94 146 LEU B N 1
ATOM 2725 C CA . LEU B 1 146 ? 4.801 10.047 -9.852 1 97.94 146 LEU B CA 1
ATOM 2726 C C . LEU B 1 146 ? 3.688 10.719 -10.656 1 97.94 146 LEU B C 1
ATOM 2728 O O . LEU B 1 146 ? 3.385 11.891 -10.445 1 97.94 146 LEU B O 1
ATOM 2732 N N . PRO B 1 147 ? 3.086 9.969 -11.555 1 96.62 147 PRO B N 1
ATOM 2733 C CA . PRO B 1 147 ? 2.066 10.594 -12.406 1 96.62 147 PRO B CA 1
ATOM 2734 C C . PRO B 1 147 ? 0.924 11.211 -11.602 1 96.62 147 PRO B C 1
ATOM 2736 O O . PRO B 1 147 ? 0.291 12.164 -12.055 1 96.62 147 PRO B O 1
ATOM 2739 N N . TRP B 1 148 ? 0.758 10.727 -10.406 1 97.5 148 TRP B N 1
ATOM 2740 C CA . TRP B 1 148 ? -0.406 11.133 -9.625 1 97.5 148 TRP B CA 1
ATOM 2741 C C . TRP B 1 148 ? 0 12.047 -8.477 1 97.5 148 TRP B C 1
ATOM 2743 O O . TRP B 1 148 ? -0.822 12.383 -7.617 1 97.5 148 TRP B O 1
ATOM 2753 N N . THR B 1 149 ? 1.247 12.414 -8.422 1 97.88 149 THR B N 1
ATOM 2754 C CA . THR B 1 149 ? 1.686 13.297 -7.344 1 97.88 149 THR B CA 1
ATOM 2755 C C . THR B 1 149 ? 0.961 14.641 -7.418 1 97.88 149 THR B C 1
ATOM 2757 O O . THR B 1 149 ? 0.93 15.281 -8.469 1 97.88 149 THR B O 1
ATOM 2760 N N . PHE B 1 150 ? 0.359 15.008 -6.316 1 96 150 PHE B N 1
ATOM 2761 C CA . PHE B 1 150 ? -0.284 16.312 -6.27 1 96 150 PHE B CA 1
ATOM 2762 C C . PHE B 1 150 ? 0.729 17.422 -6.523 1 96 150 PHE B C 1
ATOM 2764 O O . PHE B 1 150 ? 1.84 17.391 -5.988 1 96 150 PHE B O 1
ATOM 2771 N N . PRO B 1 151 ? 0.346 18.438 -7.254 1 95.38 151 PRO B N 1
ATOM 2772 C CA . PRO B 1 151 ? 1.278 19.516 -7.59 1 95.38 151 PRO B CA 1
ATOM 2773 C C . PRO B 1 151 ? 1.87 20.188 -6.355 1 95.38 151 PRO B C 1
ATOM 2775 O O . PRO B 1 151 ? 3.023 20.625 -6.379 1 95.38 151 PRO B O 1
ATOM 2778 N N . ASP B 1 152 ? 1.111 20.312 -5.34 1 95.38 152 ASP B N 1
ATOM 2779 C CA . ASP B 1 152 ? 1.606 20.984 -4.141 1 95.38 152 ASP B CA 1
ATOM 2780 C C . ASP B 1 152 ? 2.717 20.172 -3.479 1 95.38 152 ASP B C 1
ATOM 2782 O O . ASP B 1 152 ? 3.641 20.734 -2.891 1 95.38 152 ASP B O 1
ATOM 2786 N N . TYR B 1 153 ? 2.713 18.844 -3.561 1 97.19 153 TYR B N 1
ATOM 2787 C CA . TYR B 1 153 ? 3.779 18 -3.029 1 97.19 153 TYR B CA 1
ATOM 2788 C C . TYR B 1 153 ? 4.953 17.938 -3.998 1 97.19 153 TYR B C 1
ATOM 2790 O O . TYR B 1 153 ? 6.078 17.641 -3.598 1 97.19 153 TYR B O 1
ATOM 2798 N N . ALA B 1 154 ? 4.641 18.203 -5.242 1 97.06 154 ALA B N 1
ATOM 2799 C CA . ALA B 1 154 ? 5.691 18.203 -6.258 1 97.06 154 ALA B CA 1
ATOM 2800 C C . ALA B 1 154 ? 6.508 19.5 -6.199 1 97.06 154 ALA B C 1
ATOM 2802 O O . ALA B 1 154 ? 7.57 19.594 -6.82 1 97.06 154 ALA B O 1
ATOM 2803 N N . ALA B 1 155 ? 6.086 20.469 -5.477 1 96.25 155 ALA B N 1
ATOM 2804 C CA . ALA B 1 155 ? 6.738 21.766 -5.395 1 96.25 155 ALA B CA 1
ATOM 2805 C C . ALA B 1 155 ? 8.094 21.656 -4.711 1 96.25 155 ALA B C 1
ATOM 2807 O O . ALA B 1 155 ? 8.234 20.984 -3.691 1 96.25 155 ALA B O 1
ATOM 2808 N N . PRO B 1 156 ? 9.094 22.406 -5.262 1 96.19 156 PRO B N 1
ATOM 2809 C CA . PRO B 1 156 ? 10.438 22.359 -4.664 1 96.19 156 PRO B CA 1
ATOM 2810 C C . PRO B 1 156 ? 10.438 22.766 -3.191 1 96.19 156 PRO B C 1
ATOM 2812 O O . PRO B 1 156 ? 11.227 22.234 -2.404 1 96.19 156 PRO B O 1
ATOM 2815 N N . GLU B 1 157 ? 9.586 23.672 -2.822 1 96.12 157 GLU B N 1
ATOM 2816 C CA . GLU B 1 157 ? 9.523 24.172 -1.448 1 96.12 157 GLU B CA 1
ATOM 2817 C C . GLU B 1 157 ? 9.133 23.047 -0.481 1 96.12 157 GLU B C 1
ATOM 2819 O O . GLU B 1 157 ? 9.633 23 0.645 1 96.12 157 GLU B O 1
ATOM 2824 N N . VAL B 1 158 ? 8.273 22.203 -0.888 1 97.81 158 VAL B N 1
ATOM 2825 C CA . VAL B 1 158 ? 7.852 21.078 -0.061 1 97.81 158 VAL B CA 1
ATOM 2826 C C . VAL B 1 158 ? 8.945 20.016 -0.045 1 97.81 158 VAL B C 1
ATOM 2828 O O . VAL B 1 158 ? 9.305 19.5 1.017 1 97.81 158 VAL B O 1
ATOM 2831 N N . LYS B 1 159 ? 9.531 19.703 -1.184 1 98.44 159 LYS B N 1
ATOM 2832 C CA . LYS B 1 159 ? 10.539 18.672 -1.317 1 98.44 159 LYS B CA 1
ATOM 2833 C C . LYS B 1 159 ? 11.781 18.984 -0.488 1 98.44 159 LYS B C 1
ATOM 2835 O O . LYS B 1 159 ? 12.438 18.094 0.031 1 98.44 159 LYS B O 1
ATOM 2840 N N . LYS B 1 160 ? 12.055 20.281 -0.362 1 98.25 160 LYS B N 1
ATOM 2841 C CA . LYS B 1 160 ? 13.164 20.688 0.496 1 98.25 160 LYS B CA 1
ATOM 2842 C C . LYS B 1 160 ? 12.945 20.219 1.934 1 98.25 160 LYS B C 1
ATOM 2844 O O . LYS B 1 160 ? 13.875 19.734 2.582 1 98.25 160 LYS B O 1
ATOM 2849 N N . HIS B 1 161 ? 11.758 20.359 2.43 1 98.75 161 HIS B N 1
ATOM 2850 C CA . HIS B 1 161 ? 11.438 19.922 3.783 1 98.75 161 HIS B CA 1
ATOM 2851 C C . HIS B 1 161 ? 11.445 18.406 3.883 1 98.75 161 HIS B C 1
ATOM 2853 O O . HIS B 1 161 ? 11.883 17.844 4.891 1 98.75 161 HIS B O 1
ATOM 2859 N N . LEU B 1 162 ? 10.984 17.719 2.836 1 98.81 162 LEU B N 1
ATOM 2860 C CA . LEU B 1 162 ? 11.016 16.266 2.811 1 98.81 162 LEU B CA 1
ATOM 2861 C C . LEU B 1 162 ? 12.453 15.75 2.893 1 98.81 162 LEU B C 1
ATOM 2863 O O . LEU B 1 162 ? 12.727 14.773 3.588 1 98.81 162 LEU B O 1
ATOM 2867 N N . THR B 1 163 ? 13.297 16.438 2.158 1 98.69 163 THR B N 1
ATOM 2868 C CA . THR B 1 163 ? 14.703 16.062 2.186 1 98.69 163 THR B CA 1
ATOM 2869 C C . THR B 1 163 ? 15.281 16.219 3.592 1 98.69 163 THR B C 1
ATOM 2871 O O . THR B 1 163 ? 15.984 15.32 4.078 1 98.69 163 THR B O 1
ATOM 2874 N N . ARG B 1 164 ? 14.969 17.328 4.23 1 98.44 164 ARG B N 1
ATOM 2875 C CA . ARG B 1 164 ? 15.438 17.562 5.594 1 98.44 164 ARG B CA 1
ATOM 2876 C C . ARG B 1 164 ? 14.93 16.469 6.539 1 98.44 164 ARG B C 1
ATOM 2878 O O . ARG B 1 164 ? 15.695 15.922 7.332 1 98.44 164 ARG B O 1
ATOM 2885 N N . ILE B 1 165 ? 13.719 16.125 6.477 1 98.62 165 ILE B N 1
ATOM 2886 C CA . ILE B 1 165 ? 13.117 15.117 7.34 1 98.62 165 ILE B CA 1
ATOM 2887 C C . ILE B 1 165 ? 13.719 13.75 7.043 1 98.62 165 ILE B C 1
ATOM 2889 O O . ILE B 1 165 ? 13.977 12.969 7.957 1 98.62 165 ILE B O 1
ATOM 2893 N N . ARG B 1 166 ? 13.93 13.445 5.762 1 98.44 166 ARG B N 1
ATOM 2894 C CA . ARG B 1 166 ? 14.562 12.195 5.379 1 98.44 166 ARG B CA 1
ATOM 2895 C C . ARG B 1 166 ? 15.969 12.086 5.969 1 98.44 166 ARG B C 1
ATOM 2897 O O . ARG B 1 166 ? 16.391 11.008 6.398 1 98.44 166 ARG B O 1
ATOM 2904 N N . ASP B 1 167 ? 16.703 13.195 5.922 1 97.75 167 ASP B N 1
ATOM 2905 C CA . ASP B 1 167 ? 18.031 13.219 6.527 1 97.75 167 ASP B CA 1
ATOM 2906 C C . ASP B 1 167 ? 17.953 12.961 8.031 1 97.75 167 ASP B C 1
ATOM 2908 O O . ASP B 1 167 ? 18.766 12.211 8.57 1 97.75 167 ASP B O 1
ATOM 2912 N N . MET B 1 168 ? 17.031 13.57 8.664 1 97.5 168 MET B N 1
ATOM 2913 C CA . MET B 1 168 ? 16.812 13.328 10.086 1 97.5 168 MET B CA 1
ATOM 2914 C C . MET B 1 168 ? 16.5 11.859 10.352 1 97.5 168 MET B C 1
ATOM 2916 O O . MET B 1 168 ? 17 11.266 11.305 1 97.5 168 MET B O 1
ATOM 2920 N N . TYR B 1 169 ? 15.695 11.289 9.531 1 97.56 169 TYR B N 1
ATOM 2921 C CA . TYR B 1 169 ? 15.344 9.875 9.617 1 97.56 169 TYR B CA 1
ATOM 2922 C C . TYR B 1 169 ? 16.578 8.992 9.5 1 97.56 169 TYR B C 1
ATOM 2924 O O . TYR B 1 169 ? 16.797 8.109 10.336 1 97.56 169 TYR B O 1
ATOM 2932 N N . ARG B 1 170 ? 17.297 9.203 8.453 1 95.75 170 ARG B N 1
ATOM 2933 C CA . ARG B 1 170 ? 18.531 8.445 8.227 1 95.75 170 ARG B CA 1
ATOM 2934 C C . ARG B 1 170 ? 19.438 8.5 9.445 1 95.75 170 ARG B C 1
ATOM 2936 O O . ARG B 1 170 ? 19.984 7.477 9.859 1 95.75 170 ARG B O 1
ATOM 2943 N N . ASP B 1 171 ? 19.562 9.617 10.086 1 94.69 171 ASP B N 1
ATOM 2944 C CA . ASP B 1 171 ? 20.391 9.805 11.273 1 94.69 171 ASP B CA 1
ATOM 2945 C C . ASP B 1 171 ? 19.844 9.016 12.453 1 94.69 171 ASP B C 1
ATOM 2947 O O . ASP B 1 171 ? 20.609 8.477 13.258 1 94.69 171 ASP B O 1
ATOM 2951 N N . SER B 1 172 ? 18.562 8.969 12.523 1 92.62 172 SER B N 1
ATOM 2952 C CA . SER B 1 172 ? 17.922 8.273 13.641 1 92.62 172 SER B CA 1
ATOM 2953 C C . SER B 1 172 ? 18.125 6.766 13.547 1 92.62 172 SER B C 1
ATOM 2955 O O . SER B 1 172 ? 18.125 6.066 14.562 1 92.62 172 SER B O 1
ATOM 2957 N N . LEU B 1 173 ? 18.219 6.188 12.312 1 90.44 173 LEU B N 1
ATOM 2958 C CA . LEU B 1 173 ? 18.422 4.758 12.094 1 90.44 173 LEU B CA 1
ATOM 2959 C C . LEU B 1 173 ? 19.797 4.316 12.586 1 90.44 173 LEU B C 1
ATOM 2961 O O . LEU B 1 173 ? 19.953 3.172 13.016 1 90.44 173 LEU B O 1
ATOM 2965 N N . LYS B 1 174 ? 20.766 5.113 12.461 1 84.25 174 LYS B N 1
ATOM 2966 C CA . LYS B 1 174 ? 22.109 4.805 12.945 1 84.25 174 LYS B CA 1
ATOM 2967 C C . LYS B 1 174 ? 22.109 4.547 14.453 1 84.25 174 LYS B C 1
ATOM 2969 O O . LYS B 1 174 ? 22.859 3.703 14.938 1 84.25 174 LYS B O 1
ATOM 2974 N N . HIS B 1 175 ? 21.25 5.16 15.164 1 74.75 175 HIS B N 1
ATOM 2975 C CA . HIS B 1 175 ? 21.172 5.02 16.609 1 74.75 175 HIS B CA 1
ATOM 2976 C C . HIS B 1 175 ? 20.359 3.791 17 1 74.75 175 HIS B C 1
ATOM 2978 O O . HIS B 1 175 ? 20.531 3.254 18.109 1 74.75 175 HIS B O 1
ATOM 2984 N N . LEU B 1 176 ? 19.516 3.391 16.141 1 66.75 176 LEU B N 1
ATOM 2985 C CA . LEU B 1 176 ? 18.703 2.199 16.406 1 66.75 176 LEU B CA 1
ATOM 2986 C C . LEU B 1 176 ? 19.547 0.935 16.219 1 66.75 176 LEU B C 1
ATOM 2988 O O . LEU B 1 176 ? 19.359 -0.043 16.953 1 66.75 176 LEU B O 1
ATOM 2992 N N . THR B 1 177 ? 20.297 0.799 15.211 1 60.38 177 THR B N 1
ATOM 2993 C CA . THR B 1 177 ? 21.141 -0.371 14.945 1 60.38 177 THR B CA 1
ATOM 2994 C C . THR B 1 177 ? 22.297 -0.439 15.93 1 60.38 177 THR B C 1
ATOM 2996 O O . THR B 1 177 ? 22.781 -1.525 16.25 1 60.38 177 THR B O 1
ATOM 2999 N N . SER B 1 178 ? 22.859 0.589 16.484 1 54.94 178 SER B N 1
ATOM 3000 C CA . SER B 1 178 ? 23.969 0.565 17.422 1 54.94 178 SER B CA 1
ATOM 3001 C C . SER B 1 178 ? 23.531 0.113 18.797 1 54.94 178 SER B C 1
ATOM 3003 O O . SER B 1 178 ? 24.328 -0.394 19.594 1 54.94 178 SER B O 1
ATOM 3005 N N . SER B 1 179 ? 22.375 0.321 19.172 1 44.38 179 SER B N 1
ATOM 3006 C CA . SER B 1 179 ? 22.047 -0.009 20.562 1 44.38 179 SER B CA 1
ATOM 3007 C C . SER B 1 179 ? 21.922 -1.517 20.75 1 44.38 179 SER B C 1
ATOM 3009 O O . SER B 1 179 ? 21.609 -1.983 21.844 1 44.38 179 SER B O 1
ATOM 3011 N N . GLU B 1 180 ? 21.656 -2.35 19.781 1 41.5 180 GLU B N 1
ATOM 3012 C CA . GLU B 1 180 ? 21.422 -3.75 20.125 1 41.5 180 GLU B CA 1
ATOM 3013 C C . GLU B 1 180 ? 22.734 -4.434 20.547 1 41.5 180 GLU B C 1
ATOM 3015 O O . GLU B 1 180 ? 22.734 -5.617 20.891 1 41.5 180 GLU B O 1
ATOM 3020 N N . ASP B 1 181 ? 23.875 -4.055 20.188 1 37.53 181 ASP B N 1
ATOM 3021 C CA . ASP B 1 181 ? 24.922 -4.98 20.609 1 37.53 181 ASP B CA 1
ATOM 3022 C C . ASP B 1 181 ? 25.109 -4.957 22.125 1 37.53 181 ASP B C 1
ATOM 3024 O O . ASP B 1 181 ? 26.109 -4.453 22.641 1 37.53 181 ASP B O 1
ATOM 3028 N N . THR B 1 182 ? 24.078 -4.609 22.953 1 33.94 182 THR B N 1
ATOM 3029 C CA . THR B 1 182 ? 24.391 -4.938 24.328 1 33.94 182 THR B CA 1
ATOM 3030 C C . THR B 1 182 ? 24.422 -6.449 24.547 1 33.94 182 THR B C 1
ATOM 3032 O O . THR B 1 182 ? 23.438 -7.141 24.234 1 33.94 182 THR B O 1
ATOM 3035 N N . PRO B 1 183 ? 25.594 -7.145 24.812 1 36.06 183 PRO B N 1
ATOM 3036 C CA . PRO B 1 183 ? 25.797 -8.57 25.062 1 36.06 183 PRO B CA 1
ATOM 3037 C C . PRO B 1 183 ? 24.781 -9.148 26.047 1 36.06 183 PRO B C 1
ATOM 3039 O O . PRO B 1 183 ? 24.281 -8.43 26.922 1 36.06 183 PRO B O 1
ATOM 3042 N N . CYS B 1 184 ? 24.016 -10.211 25.688 1 31.88 184 CYS B N 1
ATOM 3043 C CA . CYS B 1 184 ? 23.234 -11.031 26.609 1 31.88 184 CYS B CA 1
ATOM 3044 C C . CYS B 1 184 ? 24.031 -11.336 27.875 1 31.88 184 CYS B C 1
ATOM 3046 O O . CYS B 1 184 ? 25.188 -11.766 27.812 1 31.88 184 CYS B O 1
ATOM 3048 N N . PRO B 1 185 ? 23.594 -10.828 28.984 1 24.92 185 PRO B N 1
ATOM 3049 C CA . PRO B 1 185 ? 24.344 -11.25 30.156 1 24.92 185 PRO B CA 1
ATOM 3050 C C . PRO B 1 185 ? 24.422 -12.766 30.312 1 24.92 185 PRO B C 1
ATOM 3052 O O . PRO B 1 185 ? 23.453 -13.469 29.984 1 24.92 185 PRO B O 1
ATOM 3055 N N . LYS B 1 186 ? 25.656 -13.336 29.922 1 27.77 186 LYS B N 1
ATOM 3056 C CA . LYS B 1 186 ? 25.828 -14.719 30.344 1 27.77 186 LYS B CA 1
ATOM 3057 C C . LYS B 1 186 ? 25.266 -14.945 31.75 1 27.77 186 LYS B C 1
ATOM 3059 O O . LYS B 1 186 ? 25.641 -14.258 32.688 1 27.77 186 LYS B O 1
ATOM 3064 N N . VAL B 1 187 ? 23.875 -15.586 31.672 1 21.19 187 VAL B N 1
ATOM 3065 C CA . VAL B 1 187 ? 23.516 -16.234 32.938 1 21.19 187 VAL B CA 1
ATOM 3066 C C . VAL B 1 187 ? 24.391 -17.453 33.156 1 21.19 187 VAL B C 1
ATOM 3068 O O . VAL B 1 187 ? 24.562 -18.281 32.25 1 21.19 187 VAL B O 1
#